Protein AF-A0A8C4V1I8-F1 (afdb_monomer_lite)

Structure (mmCIF, N/CA/C/O backbone):
data_AF-A0A8C4V1I8-F1
#
_entry.id   AF-A0A8C4V1I8-F1
#
loop_
_atom_site.group_PDB
_atom_site.id
_atom_site.type_symbol
_atom_site.label_atom_id
_atom_site.label_alt_id
_atom_site.label_comp_id
_atom_site.label_asym_id
_atom_site.label_entity_id
_atom_site.label_seq_id
_atom_site.pdbx_PDB_ins_code
_atom_site.Cartn_x
_atom_site.Cartn_y
_atom_site.Cartn_z
_atom_site.occupancy
_atom_site.B_iso_or_equiv
_atom_site.auth_seq_id
_atom_site.auth_comp_id
_atom_site.auth_asym_id
_atom_site.auth_atom_id
_atom_site.pdbx_PDB_model_num
ATOM 1 N N . MET A 1 1 ? 34.128 46.339 40.972 1.00 35.12 1 MET A N 1
ATOM 2 C CA . MET A 1 1 ? 35.038 46.778 39.898 1.00 35.12 1 MET A CA 1
ATOM 3 C C . MET A 1 1 ? 35.668 45.522 39.336 1.00 35.12 1 MET A C 1
ATOM 5 O O . MET A 1 1 ? 36.507 44.983 40.039 1.00 35.12 1 MET A O 1
ATOM 9 N N . LEU A 1 2 ? 35.253 45.102 38.131 1.00 33.66 2 LEU A N 1
ATOM 10 C CA . LEU A 1 2 ? 35.842 43.997 37.348 1.00 33.66 2 LEU A CA 1
ATOM 11 C C . LEU A 1 2 ? 35.742 42.599 38.026 1.00 33.66 2 LEU A C 1
ATOM 13 O O . LEU A 1 2 ? 35.594 42.513 39.241 1.00 33.66 2 LEU A O 1
ATOM 17 N N . ASP A 1 3 ? 35.796 41.452 37.347 1.00 34.50 3 ASP A N 1
ATOM 18 C CA . ASP A 1 3 ? 35.438 41.077 35.963 1.00 34.50 3 ASP A CA 1
ATOM 19 C C . ASP A 1 3 ? 35.371 39.532 35.891 1.00 34.50 3 ASP A C 1
ATOM 21 O O . ASP A 1 3 ? 35.849 38.866 36.807 1.00 34.50 3 ASP A O 1
ATOM 25 N N . SER A 1 4 ? 34.929 38.979 34.747 1.00 37.44 4 SER A N 1
ATOM 26 C CA . SER A 1 4 ? 35.286 37.615 34.282 1.00 37.44 4 SER A CA 1
ATOM 27 C C . SER A 1 4 ? 34.712 36.410 35.074 1.00 37.44 4 SER A C 1
ATOM 29 O O . SER A 1 4 ? 34.288 36.532 36.214 1.00 37.44 4 SER A O 1
ATOM 31 N N . LEU A 1 5 ? 34.630 35.185 34.530 1.00 35.66 5 LEU A N 1
ATOM 32 C CA . LEU A 1 5 ? 34.812 34.703 33.147 1.00 35.66 5 LEU A CA 1
ATOM 33 C C . LEU A 1 5 ? 33.902 33.477 32.919 1.00 35.66 5 LEU A C 1
ATOM 35 O O . LEU A 1 5 ? 33.899 32.554 33.731 1.00 35.66 5 LEU A O 1
ATOM 39 N N . GLY A 1 6 ? 33.157 33.438 31.812 1.00 34.19 6 GLY A N 1
ATOM 40 C CA . GLY A 1 6 ? 32.319 32.289 31.440 1.00 34.19 6 GLY A CA 1
ATOM 41 C C . GLY A 1 6 ? 33.035 31.330 30.487 1.00 34.19 6 GLY A C 1
ATOM 42 O O . GLY A 1 6 ? 32.886 31.462 29.275 1.00 34.19 6 GLY A O 1
ATOM 43 N N . SER A 1 7 ? 33.798 30.369 31.014 1.00 33.69 7 SER A N 1
ATOM 44 C CA . SER A 1 7 ? 34.537 29.389 30.199 1.00 33.69 7 SER A CA 1
ATOM 45 C C . SER A 1 7 ? 33.765 28.084 29.985 1.00 33.69 7 SER A C 1
ATOM 47 O O . SER A 1 7 ? 33.414 27.398 30.942 1.00 33.69 7 SER A O 1
ATOM 49 N N . CYS A 1 8 ? 33.592 27.689 28.721 1.00 36.28 8 CYS A N 1
ATOM 50 C CA . CYS A 1 8 ? 33.264 26.311 28.336 1.00 36.28 8 CYS A CA 1
ATOM 51 C C . CYS A 1 8 ? 34.547 25.510 28.050 1.00 36.28 8 CYS A C 1
ATOM 53 O O . CYS A 1 8 ? 35.521 26.089 27.565 1.00 36.28 8 CYS A O 1
ATOM 55 N N . PRO A 1 9 ? 34.515 24.177 28.214 1.00 40.12 9 PRO A N 1
ATOM 56 C CA . PRO A 1 9 ? 35.379 23.278 27.454 1.00 40.12 9 PRO A CA 1
ATOM 57 C C . PRO A 1 9 ? 34.587 22.281 26.578 1.00 40.12 9 PRO A C 1
ATOM 59 O O . PRO A 1 9 ? 33.679 21.598 27.041 1.00 40.12 9 PRO A O 1
ATOM 62 N N . SER A 1 10 ? 34.992 22.168 25.308 1.00 32.88 10 SER A N 1
ATOM 63 C CA . SER A 1 10 ? 34.804 20.971 24.455 1.00 32.88 10 SER A CA 1
ATOM 64 C C . SER A 1 10 ? 35.749 19.851 24.956 1.00 32.88 10 SER A C 1
ATOM 66 O O . SER A 1 10 ? 36.723 20.171 25.634 1.00 32.88 10 SER A O 1
ATOM 68 N N . THR A 1 11 ? 35.614 18.538 24.709 1.00 35.62 11 THR A N 1
ATOM 69 C CA . THR A 1 11 ? 34.864 17.702 23.722 1.00 35.62 11 THR A CA 1
ATOM 70 C C . THR A 1 11 ? 34.398 16.414 24.481 1.00 35.62 11 THR A C 1
ATOM 72 O O . THR A 1 11 ? 34.556 16.392 25.697 1.00 35.62 11 THR A O 1
ATOM 75 N N . ALA A 1 12 ? 33.812 15.308 23.994 1.00 32.84 12 ALA A N 1
ATOM 76 C CA . ALA A 1 12 ? 33.673 14.591 22.707 1.00 32.84 12 ALA A CA 1
ATOM 77 C C . ALA A 1 12 ? 32.286 13.850 22.683 1.00 32.84 12 ALA A C 1
ATOM 79 O O . ALA A 1 12 ? 31.503 14.058 23.606 1.00 32.84 12 ALA A O 1
ATOM 80 N N . GLN A 1 13 ? 31.770 13.128 21.668 1.00 33.97 13 GLN A N 1
ATOM 81 C CA . GLN A 1 13 ? 32.280 12.020 20.822 1.00 33.97 13 GLN A CA 1
ATOM 82 C C . GLN A 1 13 ? 32.745 10.799 21.654 1.00 33.97 13 GLN A C 1
ATOM 84 O O . GLN A 1 13 ? 33.599 10.951 22.515 1.00 33.97 13 GLN A O 1
ATOM 89 N N . GLU A 1 14 ? 32.215 9.574 21.517 1.00 32.94 14 GLU A N 1
ATOM 90 C CA . GLU A 1 14 ? 31.387 8.892 20.486 1.00 32.94 14 GLU A CA 1
ATOM 91 C C . GLU A 1 14 ? 30.357 7.932 21.158 1.00 32.94 14 GLU A C 1
ATOM 93 O O . GLU A 1 14 ? 30.395 7.769 22.372 1.00 32.94 14 GLU A O 1
ATOM 98 N N . ALA A 1 15 ? 29.488 7.155 20.491 1.00 35.81 15 ALA A N 1
ATOM 99 C CA . ALA A 1 15 ? 28.557 7.378 19.369 1.00 35.81 15 ALA A CA 1
ATOM 100 C C . ALA A 1 15 ? 27.639 6.130 19.234 1.00 35.81 15 ALA A C 1
ATOM 102 O O . ALA A 1 15 ? 28.110 5.014 19.431 1.00 35.81 15 ALA A O 1
ATOM 103 N N . PHE A 1 16 ? 26.366 6.275 18.835 1.00 30.53 16 PHE A N 1
ATOM 104 C CA . PHE A 1 16 ? 25.584 5.188 18.206 1.00 30.53 16 PHE A CA 1
ATOM 105 C C . PHE A 1 16 ? 24.451 5.766 17.332 1.00 30.53 16 PHE A C 1
ATOM 107 O O . PHE A 1 16 ? 23.957 6.860 17.601 1.00 30.53 16 PHE A O 1
ATOM 114 N N . LEU A 1 17 ? 24.092 5.085 16.238 1.00 45.19 17 LEU A N 1
ATOM 115 C CA . LEU A 1 17 ? 23.323 5.667 15.123 1.00 45.19 17 LEU A CA 1
ATOM 116 C C . LEU A 1 17 ? 21.799 5.504 15.271 1.00 45.19 17 LEU A C 1
ATOM 118 O O . LEU A 1 17 ? 21.344 4.445 15.700 1.00 45.19 17 LEU A O 1
ATOM 122 N N . GLY A 1 18 ? 21.006 6.474 14.778 1.00 45.19 18 GLY A N 1
ATOM 123 C CA . GLY A 1 18 ? 19.574 6.221 14.536 1.00 45.19 18 GLY A CA 1
ATOM 124 C C . GLY A 1 18 ? 18.591 7.388 14.338 1.00 45.19 18 GLY A C 1
ATOM 125 O O . GLY A 1 18 ? 17.488 7.287 14.867 1.00 45.19 18 GLY A O 1
ATOM 126 N N . THR A 1 19 ? 18.891 8.444 13.563 1.00 44.97 19 THR A N 1
ATOM 127 C CA . THR A 1 19 ? 17.870 9.474 13.230 1.00 44.97 19 THR A CA 1
ATOM 128 C C . THR A 1 19 ? 17.951 9.939 11.772 1.00 44.97 19 THR A C 1
ATOM 130 O O . THR A 1 19 ? 19.039 10.080 11.218 1.00 44.97 19 THR A O 1
ATOM 133 N N . ALA A 1 20 ? 16.797 10.161 11.134 1.00 49.16 20 ALA A N 1
ATOM 134 C CA . ALA A 1 20 ? 16.698 10.472 9.706 1.00 49.16 20 ALA A CA 1
ATOM 135 C C . ALA A 1 20 ? 17.043 11.936 9.369 1.00 49.16 20 ALA A C 1
ATOM 137 O O . ALA A 1 20 ? 16.643 12.859 10.078 1.00 49.16 20 ALA A O 1
ATOM 138 N N . GLN A 1 21 ? 17.718 12.152 8.236 1.00 47.16 21 GLN A N 1
ATOM 139 C CA . GLN A 1 21 ? 17.922 13.485 7.664 1.00 47.16 21 GLN A CA 1
ATOM 140 C C . GLN A 1 21 ? 16.659 13.952 6.927 1.00 47.16 21 GLN A C 1
ATOM 142 O O . GLN A 1 21 ? 16.225 13.320 5.964 1.00 47.16 21 GLN A O 1
ATOM 147 N N . LEU A 1 22 ? 16.095 15.085 7.351 1.00 50.47 22 LEU A N 1
ATOM 148 C CA . LEU A 1 22 ? 15.035 15.781 6.623 1.00 50.47 22 LEU A CA 1
ATOM 149 C C . LEU A 1 22 ? 15.674 16.818 5.685 1.00 50.47 22 LEU A C 1
ATOM 151 O O . LEU A 1 22 ? 16.345 17.739 6.148 1.00 50.47 22 LEU A O 1
ATOM 155 N N . ALA A 1 23 ? 15.487 16.674 4.372 1.00 39.69 23 ALA A N 1
ATOM 156 C CA . ALA A 1 23 ? 16.068 17.590 3.391 1.00 39.69 23 ALA A CA 1
ATOM 157 C C . ALA A 1 23 ? 15.282 18.913 3.323 1.00 39.69 23 A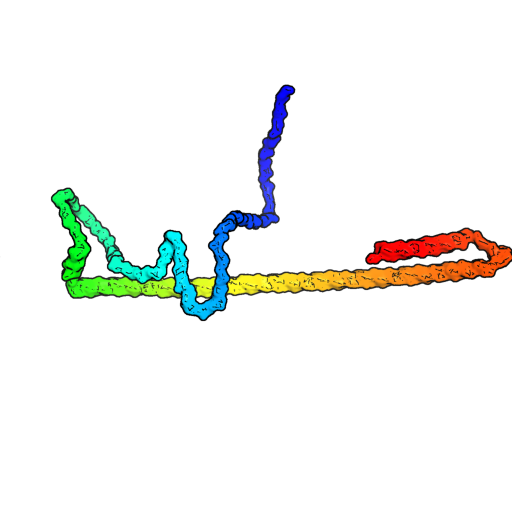LA A C 1
ATOM 159 O O . ALA A 1 23 ? 14.161 18.954 2.814 1.00 39.69 23 ALA A O 1
ATOM 160 N N . GLY A 1 24 ? 15.878 20.001 3.818 1.00 42.88 24 GLY A N 1
ATOM 161 C CA . GLY A 1 24 ? 15.338 21.353 3.667 1.00 42.88 24 GLY A CA 1
ATOM 162 C C . GLY A 1 24 ? 15.609 21.913 2.269 1.00 42.88 24 GLY A C 1
ATOM 163 O O . GLY A 1 24 ? 16.764 22.052 1.874 1.00 42.88 24 GLY A O 1
ATOM 164 N N . TYR A 1 25 ? 14.553 22.258 1.531 1.00 45.72 25 TYR A N 1
ATOM 165 C CA . TYR A 1 25 ? 14.654 22.972 0.255 1.00 45.72 25 TYR A CA 1
ATOM 166 C C . TYR A 1 25 ? 14.600 24.487 0.484 1.00 45.72 25 TYR A C 1
ATOM 168 O O . TYR A 1 25 ? 13.755 24.972 1.231 1.00 45.72 25 TYR A O 1
ATOM 176 N N . CYS A 1 26 ? 15.479 25.239 -0.182 1.00 40.78 26 CYS A N 1
ATOM 177 C CA . CYS A 1 26 ? 15.470 26.702 -0.133 1.00 40.78 26 CYS A CA 1
ATOM 178 C C . CYS A 1 26 ? 14.313 27.287 -0.962 1.00 40.78 26 CYS A C 1
ATOM 180 O O . CYS A 1 26 ? 14.116 26.899 -2.114 1.00 40.78 26 CYS A O 1
ATOM 182 N N . ASP A 1 27 ? 13.601 28.273 -0.408 1.00 36.84 27 ASP A N 1
ATOM 183 C CA . ASP A 1 27 ? 12.508 28.974 -1.090 1.00 36.84 27 ASP A CA 1
ATOM 184 C C . ASP A 1 27 ? 12.967 29.724 -2.351 1.00 36.84 27 ASP A C 1
ATOM 186 O O . ASP A 1 27 ? 13.735 30.691 -2.293 1.00 36.84 27 ASP A O 1
ATOM 190 N N . MET A 1 28 ? 12.411 29.343 -3.503 1.00 34.62 28 MET A N 1
ATOM 191 C CA . MET A 1 28 ? 12.551 30.100 -4.746 1.00 34.62 28 MET A CA 1
ATOM 192 C C . MET A 1 28 ? 11.569 31.282 -4.738 1.00 34.62 28 MET A C 1
ATOM 194 O O . MET A 1 28 ? 10.351 31.096 -4.805 1.00 34.62 28 MET A O 1
ATOM 198 N N . LYS A 1 29 ? 12.081 32.517 -4.656 1.00 37.66 29 LYS A N 1
ATOM 199 C CA . LYS A 1 29 ? 11.241 33.727 -4.596 1.00 37.66 29 LYS A CA 1
ATOM 200 C C . LYS A 1 29 ? 10.364 33.875 -5.847 1.00 37.66 29 LYS A C 1
ATOM 202 O O . LYS A 1 29 ? 10.834 33.772 -6.977 1.00 37.66 29 LYS A O 1
ATOM 207 N N . LYS A 1 30 ? 9.077 34.162 -5.630 1.00 43.91 30 LYS A N 1
ATOM 208 C CA . LYS A 1 30 ? 8.056 34.286 -6.680 1.00 43.91 30 LYS A CA 1
ATOM 209 C C . LYS A 1 30 ? 8.231 35.572 -7.497 1.00 43.91 30 LYS A C 1
ATOM 211 O O . LYS A 1 30 ? 7.974 36.651 -6.977 1.00 43.91 30 LYS A O 1
ATOM 216 N N . CYS A 1 31 ? 8.518 35.432 -8.790 1.00 29.20 31 CYS A N 1
ATOM 217 C CA . CYS A 1 31 ? 8.272 36.456 -9.811 1.00 29.20 31 CYS A CA 1
ATOM 218 C C . CYS A 1 31 ? 7.620 35.809 -11.043 1.00 29.20 31 CYS A C 1
ATOM 220 O O . CYS A 1 31 ? 8.291 35.473 -12.013 1.00 29.20 31 CYS A O 1
ATOM 222 N N . CYS A 1 32 ? 6.300 35.620 -10.994 1.00 34.09 32 CYS A N 1
ATOM 223 C CA . CYS A 1 32 ? 5.491 35.295 -12.170 1.00 34.09 32 CYS A CA 1
ATOM 224 C C . CYS A 1 32 ? 4.738 36.547 -12.624 1.00 34.09 32 CYS A C 1
ATOM 226 O O . CYS A 1 32 ? 4.045 37.160 -11.811 1.00 34.09 32 CYS A O 1
ATOM 228 N N . PRO A 1 33 ? 4.789 36.859 -13.924 1.00 38.84 33 PRO A N 1
ATOM 229 C CA . PRO A 1 33 ? 3.603 37.365 -14.597 1.00 38.84 33 PRO A CA 1
ATOM 230 C C . PRO A 1 33 ? 3.392 36.638 -15.933 1.00 38.84 33 PRO A C 1
ATOM 232 O O . PRO A 1 33 ? 3.897 37.072 -16.961 1.00 38.84 33 PRO A O 1
ATOM 235 N N . PHE A 1 34 ? 2.676 35.511 -15.903 1.00 31.75 34 PHE A N 1
ATOM 236 C CA . PHE A 1 34 ? 1.390 35.319 -16.599 1.00 31.75 34 PHE A CA 1
ATOM 237 C C . PHE A 1 34 ? 0.938 33.854 -16.484 1.00 31.75 34 PHE A C 1
ATOM 239 O O . PHE A 1 34 ? 1.652 32.944 -16.899 1.00 31.75 34 PHE A O 1
ATOM 246 N N . LEU A 1 35 ? -0.274 33.619 -15.969 1.00 41.72 35 LEU A N 1
ATOM 247 C CA . LEU A 1 35 ? -0.975 32.354 -16.202 1.00 41.72 35 LEU A CA 1
ATOM 248 C C . LEU A 1 35 ? -1.731 32.466 -17.530 1.00 41.72 35 LEU A C 1
ATOM 250 O O . LEU A 1 35 ? -2.686 33.232 -17.636 1.00 41.72 35 LEU A O 1
ATOM 254 N N . GLY A 1 36 ? -1.320 31.674 -18.518 1.00 35.41 36 GLY A N 1
ATOM 255 C CA . GLY A 1 36 ? -2.165 31.261 -19.637 1.00 35.41 36 GLY A CA 1
ATOM 256 C C . GLY A 1 36 ? -2.604 29.815 -19.410 1.00 35.41 36 GLY A C 1
ATOM 257 O O . GLY A 1 36 ? -1.790 28.988 -19.002 1.00 35.41 36 GLY A O 1
ATOM 258 N N . LEU A 1 37 ? -3.885 29.510 -19.625 1.00 42.00 37 LEU A N 1
ATOM 259 C CA . LEU A 1 37 ? -4.436 28.165 -19.421 1.00 42.00 37 LEU A CA 1
ATOM 260 C C . LEU A 1 37 ? -3.772 27.142 -20.358 1.00 42.00 37 LEU A C 1
ATOM 262 O O . LEU A 1 37 ? -3.575 27.415 -21.541 1.00 42.00 37 LEU A O 1
ATOM 266 N N . ALA A 1 38 ? -3.464 25.952 -19.836 1.00 39.22 38 ALA A N 1
ATOM 267 C CA . ALA A 1 38 ? -2.911 24.855 -20.626 1.00 39.22 38 ALA A CA 1
ATOM 268 C C . ALA A 1 38 ? -3.962 24.324 -21.629 1.00 39.22 38 ALA A C 1
ATOM 270 O O . ALA A 1 38 ? -5.029 23.888 -21.189 1.00 39.22 38 ALA A O 1
ATOM 271 N N . PRO A 1 39 ? -3.701 24.319 -22.953 1.00 42.69 39 PRO A N 1
ATOM 272 C CA . PRO A 1 39 ? -4.675 23.835 -23.927 1.00 42.69 39 PRO A CA 1
ATOM 273 C C . PRO A 1 39 ? -4.755 22.303 -23.936 1.00 42.69 39 PRO A C 1
ATOM 275 O O . PRO A 1 39 ? -3.847 21.620 -24.409 1.00 42.69 39 PRO A O 1
ATOM 278 N N . THR A 1 40 ? -5.877 21.747 -23.483 1.00 46.00 40 THR A N 1
ATOM 279 C CA . THR A 1 40 ? -6.232 20.334 -23.684 1.00 46.00 40 THR A CA 1
ATOM 280 C C . THR A 1 40 ? -6.714 20.100 -25.122 1.00 46.00 40 THR A C 1
ATOM 282 O O . THR A 1 40 ? -7.897 19.884 -25.368 1.00 46.00 40 THR A O 1
ATOM 285 N N . SER A 1 41 ? -5.792 20.158 -26.091 1.00 41.06 41 SER A N 1
ATOM 286 C CA . SER A 1 41 ? -6.074 19.937 -27.519 1.00 41.06 41 SER A CA 1
ATOM 287 C C . SER A 1 41 ? -5.021 19.052 -28.187 1.00 41.06 41 SER A C 1
ATOM 289 O O . SER A 1 41 ? -3.849 19.417 -28.286 1.00 41.06 41 SER A O 1
ATOM 291 N N . THR A 1 42 ? -5.449 17.906 -28.718 1.00 48.91 42 THR A N 1
ATOM 292 C CA . THR A 1 42 ? -4.648 17.015 -29.570 1.00 48.91 42 THR A CA 1
ATOM 293 C C . THR A 1 42 ? -4.635 17.500 -31.026 1.00 48.91 42 THR A C 1
ATOM 295 O O . THR A 1 42 ? -5.110 16.827 -31.938 1.00 48.91 42 THR A O 1
ATOM 298 N N . SER A 1 43 ? -4.066 18.685 -31.254 1.00 46.62 43 SER A N 1
ATOM 299 C CA . SER A 1 43 ? -3.846 19.271 -32.586 1.00 46.62 43 SER A CA 1
ATOM 300 C C . SER A 1 43 ? -2.360 19.276 -32.971 1.00 46.62 43 SER A C 1
ATOM 302 O O . SER A 1 43 ? -1.477 19.294 -32.118 1.00 46.62 43 SER A O 1
ATOM 304 N N . LYS A 1 44 ? -2.072 19.249 -34.278 1.00 47.75 44 LYS A N 1
ATOM 305 C CA . LYS A 1 44 ? -0.737 18.959 -34.841 1.00 47.75 44 LYS A CA 1
ATOM 306 C C . LYS A 1 44 ? 0.319 20.060 -34.614 1.00 47.75 44 LYS A C 1
ATOM 308 O O . LYS A 1 44 ? 1.510 19.794 -34.756 1.00 47.75 44 LYS A O 1
ATOM 313 N N . ASP A 1 45 ? -0.100 21.267 -34.239 1.00 43.50 45 ASP A N 1
ATOM 314 C CA . ASP A 1 45 ? 0.750 22.467 -34.192 1.00 43.50 45 ASP A CA 1
ATOM 315 C C . ASP A 1 45 ? 1.554 22.665 -32.895 1.00 43.50 45 ASP A C 1
ATOM 317 O O . ASP A 1 45 ? 2.392 23.565 -32.820 1.00 43.50 45 ASP A O 1
ATOM 321 N N . THR A 1 46 ? 1.369 21.818 -31.876 1.00 42.81 46 THR A N 1
ATOM 322 C CA . THR A 1 46 ? 2.066 21.951 -30.580 1.00 42.81 46 THR A CA 1
ATOM 323 C C . THR A 1 46 ? 3.581 21.692 -30.673 1.00 42.81 46 THR A C 1
ATOM 325 O O . THR A 1 46 ? 4.324 22.027 -29.752 1.00 42.81 46 THR A O 1
ATOM 328 N N . TYR A 1 47 ? 4.083 21.138 -31.785 1.00 45.06 47 TYR A N 1
ATOM 329 C CA . TYR A 1 47 ? 5.509 20.849 -31.986 1.00 45.06 47 TYR A CA 1
ATOM 330 C C . TYR A 1 47 ? 6.319 22.079 -32.449 1.00 45.06 47 TYR A C 1
ATOM 332 O O . TYR A 1 47 ? 6.954 22.084 -33.504 1.00 45.06 47 TYR A O 1
ATOM 340 N N . ARG A 1 48 ? 6.338 23.142 -31.634 1.00 51.03 48 ARG A N 1
ATOM 341 C CA . ARG A 1 48 ? 7.338 24.218 -31.743 1.00 51.03 48 ARG A CA 1
ATOM 342 C C . ARG A 1 48 ? 8.340 24.109 -30.600 1.00 51.03 48 ARG A C 1
ATOM 344 O O . ARG A 1 48 ? 8.016 24.403 -29.455 1.00 51.03 48 ARG A O 1
ATOM 351 N N . SER A 1 49 ? 9.573 23.719 -30.920 1.00 45.44 49 SER A N 1
ATOM 352 C CA . SER A 1 49 ? 10.687 23.678 -29.964 1.00 45.44 49 SER A CA 1
ATOM 353 C C . SER A 1 49 ? 10.973 25.079 -29.410 1.00 45.44 49 SER A C 1
ATOM 355 O O . SER A 1 49 ? 11.470 25.938 -30.137 1.00 45.44 49 SER A O 1
ATOM 357 N N . HIS A 1 50 ? 10.668 25.315 -28.133 1.00 49.34 50 HIS A N 1
ATOM 358 C CA . HIS A 1 50 ? 10.954 26.582 -27.457 1.00 49.34 50 HIS A CA 1
ATOM 359 C C . HIS A 1 50 ? 12.404 26.579 -26.947 1.00 49.34 50 HIS A C 1
ATOM 361 O O . HIS A 1 50 ? 12.723 25.903 -25.972 1.00 49.34 50 HIS A O 1
ATOM 367 N N . CYS A 1 51 ? 13.289 27.326 -27.610 1.00 52.12 51 CYS A N 1
ATOM 368 C CA . CYS A 1 51 ? 14.676 27.512 -27.176 1.00 52.12 51 CYS A CA 1
ATOM 369 C C . CYS A 1 51 ? 14.761 28.717 -26.226 1.00 52.12 51 CYS A C 1
ATOM 371 O O . CYS A 1 51 ? 14.288 29.800 -26.572 1.00 52.12 51 CYS A O 1
ATOM 373 N N . LEU A 1 52 ? 15.364 28.552 -25.045 1.00 46.69 52 LEU A N 1
ATOM 374 C CA . LEU A 1 52 ? 15.576 29.667 -24.115 1.00 46.69 52 LEU A CA 1
ATOM 375 C C . LEU A 1 52 ? 16.690 30.608 -24.619 1.00 46.69 52 LEU A C 1
ATOM 377 O O . LEU A 1 52 ? 17.668 30.126 -25.202 1.00 46.69 52 LEU A O 1
ATOM 381 N N . PRO A 1 53 ? 16.598 31.932 -24.376 1.00 47.84 53 PRO A N 1
ATOM 382 C CA . PRO A 1 53 ? 17.648 32.876 -24.755 1.00 47.84 53 PRO A CA 1
ATOM 383 C C . PRO A 1 53 ? 19.015 32.463 -24.190 1.00 47.84 53 PRO A C 1
ATOM 385 O O . PRO A 1 53 ? 19.158 32.237 -22.991 1.00 47.84 53 PRO A O 1
ATOM 388 N N . GLY A 1 54 ? 20.016 32.353 -25.067 1.00 51.12 54 GLY A N 1
ATOM 389 C CA . GLY A 1 54 ? 21.374 31.913 -24.722 1.00 51.12 54 GLY A CA 1
ATOM 390 C C . GLY A 1 54 ? 21.678 30.432 -24.989 1.00 51.12 54 GLY A C 1
ATOM 391 O O . GLY A 1 54 ? 22.852 30.082 -25.056 1.00 51.12 54 GLY A O 1
ATOM 392 N N . TYR A 1 55 ? 20.673 29.577 -25.223 1.00 47.28 55 TYR A N 1
ATOM 393 C CA . TYR A 1 55 ? 20.880 28.166 -25.580 1.00 47.28 55 TYR A CA 1
ATOM 394 C C . TYR A 1 55 ? 20.390 27.855 -26.999 1.00 47.28 55 TYR A C 1
ATOM 396 O O . TYR A 1 55 ? 19.191 27.779 -27.274 1.00 47.28 55 TYR A O 1
ATOM 404 N N . CYS A 1 56 ? 21.334 27.619 -27.912 1.00 46.72 56 CYS A N 1
ATOM 405 C CA . CYS A 1 56 ? 21.041 27.144 -29.262 1.00 46.72 56 CYS A CA 1
ATOM 406 C C . CYS A 1 56 ? 20.471 25.717 -29.215 1.00 46.72 56 CYS A C 1
ATOM 408 O O . CYS A 1 56 ? 21.173 24.785 -28.823 1.00 46.72 56 CYS A O 1
ATOM 410 N N . CYS A 1 57 ? 19.228 25.521 -29.664 1.00 46.06 57 CYS A N 1
ATOM 411 C CA . CYS A 1 57 ? 18.674 24.177 -29.822 1.00 46.06 57 CYS A CA 1
ATOM 412 C C . CYS A 1 57 ? 19.510 23.354 -30.820 1.00 46.06 57 CYS A C 1
ATOM 414 O O . CYS A 1 57 ? 19.655 23.728 -31.985 1.00 46.06 57 CYS A O 1
ATOM 416 N N . LEU A 1 58 ? 19.978 22.178 -30.392 1.00 51.88 58 LEU A N 1
ATOM 417 C CA . LEU A 1 58 ? 20.713 21.198 -31.209 1.00 51.88 58 LEU A CA 1
ATOM 418 C C . LEU A 1 58 ? 19.818 20.432 -32.216 1.00 51.88 58 LEU A C 1
ATOM 420 O O . LEU A 1 58 ? 20.115 19.309 -32.609 1.00 51.88 58 LEU A O 1
ATOM 424 N N . SER A 1 59 ? 18.724 21.052 -32.664 1.00 44.66 59 SER A N 1
ATOM 425 C CA . SER A 1 59 ? 17.729 20.499 -33.594 1.00 44.66 59 SER A CA 1
ATOM 426 C C . SER A 1 59 ? 17.912 20.963 -35.047 1.00 44.66 59 SER A C 1
ATOM 428 O O . SER A 1 59 ? 17.009 20.813 -35.867 1.00 44.66 59 SER A O 1
ATOM 430 N N . SER A 1 60 ? 19.094 21.481 -35.404 1.00 49.34 60 SER A N 1
ATOM 431 C CA . SER A 1 60 ? 19.504 21.659 -36.805 1.00 49.34 60 SER A CA 1
ATOM 432 C C . SER A 1 60 ? 20.690 20.752 -37.138 1.00 49.34 60 SER A C 1
ATOM 434 O O . SER A 1 60 ? 21.852 21.152 -37.086 1.00 49.34 60 SER A O 1
ATOM 436 N N . TRP A 1 61 ? 20.389 19.500 -37.499 1.00 37.94 61 TRP A N 1
ATOM 437 C CA . TRP A 1 61 ? 21.387 18.533 -37.965 1.00 37.94 61 TRP A CA 1
ATOM 438 C C . TRP A 1 61 ? 21.859 18.913 -39.378 1.00 37.94 61 TRP A C 1
ATOM 440 O O . TRP A 1 61 ? 21.417 18.359 -40.382 1.00 37.94 61 TRP A O 1
ATOM 450 N N . ARG A 1 62 ? 22.729 19.924 -39.470 1.00 51.66 62 ARG A N 1
ATOM 451 C CA . ARG A 1 62 ? 23.460 20.240 -40.701 1.00 51.66 62 ARG A CA 1
ATOM 452 C C . ARG A 1 62 ? 24.647 19.282 -40.820 1.00 51.66 62 ARG A C 1
ATOM 454 O O . ARG A 1 62 ? 25.528 19.347 -39.961 1.00 51.66 62 ARG A O 1
ATOM 461 N N . PRO A 1 63 ? 24.746 18.468 -41.887 1.00 38.91 63 PRO A N 1
ATOM 462 C CA . PRO A 1 63 ? 26.001 17.814 -42.223 1.00 38.91 63 PRO A CA 1
ATOM 463 C C . PRO A 1 63 ? 27.070 18.892 -42.422 1.00 38.91 63 PRO A C 1
ATOM 465 O O . PRO A 1 63 ? 26.912 19.802 -43.241 1.00 38.91 63 PRO A O 1
ATOM 468 N N . SER A 1 64 ? 28.152 18.829 -41.652 1.00 48.62 64 SER A N 1
ATOM 469 C CA . SER A 1 64 ? 29.272 19.745 -41.822 1.00 48.62 64 SER A CA 1
ATOM 470 C C . SER A 1 64 ? 29.984 19.430 -43.139 1.00 48.62 64 SER A C 1
ATOM 472 O O . SER A 1 64 ? 30.661 18.410 -43.238 1.00 48.62 64 SER A O 1
ATOM 474 N N . LEU A 1 65 ? 29.896 20.328 -44.127 1.00 47.03 65 LEU A N 1
ATOM 475 C CA . LEU A 1 65 ? 30.616 20.214 -45.413 1.00 47.03 65 LEU A CA 1
ATOM 476 C C . LEU A 1 65 ? 32.152 20.142 -45.258 1.00 47.03 65 LEU A C 1
ATOM 478 O O . LEU A 1 65 ? 32.866 19.804 -46.200 1.00 47.03 65 LEU A O 1
ATOM 482 N N . LEU A 1 66 ? 32.659 20.429 -44.057 1.00 49.62 66 LEU A N 1
ATOM 483 C CA . LEU A 1 66 ? 34.043 20.221 -43.652 1.00 49.62 66 LEU A CA 1
ATOM 484 C C . LEU A 1 66 ? 34.265 18.759 -43.234 1.00 49.62 66 LEU A C 1
ATOM 486 O O . LEU A 1 66 ? 34.238 18.421 -42.050 1.00 49.62 66 LEU A O 1
ATOM 490 N N . HIS A 1 67 ? 34.525 17.901 -44.218 1.00 42.34 67 HIS A N 1
ATOM 491 C CA . HIS A 1 67 ? 35.107 16.581 -43.995 1.00 42.34 67 HIS A CA 1
ATOM 492 C C . HIS A 1 67 ? 36.506 16.764 -43.381 1.00 42.34 67 HIS A C 1
ATOM 494 O O . HIS A 1 67 ? 37.442 17.236 -44.027 1.00 42.34 67 HIS A O 1
ATOM 500 N N . LYS A 1 68 ? 36.655 16.460 -42.087 1.00 50.06 68 LYS A N 1
ATOM 501 C CA . LYS A 1 68 ? 37.926 16.658 -41.384 1.00 50.06 68 LYS A CA 1
ATOM 502 C C . LYS A 1 68 ? 38.848 15.462 -41.640 1.00 50.06 68 LYS A C 1
ATOM 504 O O . LYS A 1 68 ? 38.884 14.528 -40.844 1.00 50.06 68 LYS A O 1
ATOM 509 N N . VAL A 1 69 ? 39.562 15.497 -42.769 1.00 44.28 69 VAL A N 1
ATOM 510 C CA . VAL A 1 69 ? 40.599 14.510 -43.119 1.00 44.28 69 VAL A CA 1
ATOM 511 C C . VAL A 1 69 ? 41.572 14.365 -41.947 1.00 44.28 69 VAL A C 1
ATOM 513 O O . VAL A 1 69 ? 42.057 15.361 -41.404 1.00 44.28 69 VAL A O 1
ATOM 516 N N . VAL A 1 70 ? 41.843 13.126 -41.535 1.00 42.22 70 VAL A N 1
ATOM 517 C CA . VAL A 1 70 ? 42.763 12.838 -40.430 1.00 42.22 70 VAL A CA 1
ATOM 518 C C . VAL A 1 70 ? 44.197 13.005 -40.926 1.00 42.22 70 VAL A C 1
ATOM 520 O O . VAL A 1 70 ? 44.739 12.140 -41.608 1.00 42.22 70 VAL A O 1
ATOM 523 N N . SER A 1 71 ? 44.815 14.133 -40.580 1.00 43.78 71 SER A N 1
ATOM 524 C CA . SER A 1 71 ? 46.226 14.397 -40.859 1.00 43.78 71 SER A CA 1
ATOM 525 C C . SER A 1 71 ? 47.128 13.452 -40.062 1.00 43.78 71 SER A C 1
ATOM 527 O O . SER A 1 71 ? 47.336 13.647 -38.865 1.00 43.78 71 SER A O 1
ATOM 529 N N . VAL A 1 72 ? 47.696 12.448 -40.732 1.00 42.75 72 VAL A N 1
ATOM 530 C CA . VAL A 1 72 ? 48.847 11.694 -40.212 1.00 42.75 72 VAL A CA 1
ATOM 531 C C . VAL A 1 72 ? 50.066 12.632 -40.208 1.00 42.75 72 VAL A C 1
ATOM 533 O O . VAL A 1 72 ? 50.306 13.292 -41.222 1.00 42.75 72 VAL A O 1
ATOM 536 N N . PRO A 1 73 ? 50.827 12.746 -39.103 1.00 41.75 73 PRO A N 1
ATOM 537 C CA . PRO A 1 73 ? 51.966 13.658 -39.039 1.00 41.75 73 PRO A CA 1
ATOM 538 C C . PRO A 1 73 ? 53.158 13.127 -39.862 1.00 41.75 73 PRO A C 1
ATOM 540 O O . PRO A 1 73 ? 53.537 11.966 -39.691 1.00 41.75 73 PRO A O 1
ATOM 543 N N . PRO A 1 74 ? 53.787 13.947 -40.726 1.00 41.94 74 PRO A N 1
ATOM 544 C CA . PRO A 1 74 ? 55.048 13.592 -41.370 1.00 41.94 74 PRO A CA 1
ATOM 545 C C . PRO A 1 74 ? 56.216 13.674 -40.374 1.00 41.94 74 PRO A C 1
ATOM 547 O O . PRO A 1 74 ? 56.211 14.497 -39.459 1.00 41.94 74 PRO A O 1
ATOM 550 N N . SER A 1 75 ? 57.231 12.831 -40.573 1.00 41.66 75 SER A N 1
ATOM 551 C CA . SER A 1 75 ? 58.441 12.782 -39.742 1.00 41.66 75 SER A CA 1
ATOM 552 C C . SER A 1 75 ? 59.617 13.523 -40.391 1.00 41.66 75 SER A C 1
ATOM 554 O O . SER A 1 75 ? 59.759 13.490 -41.609 1.00 41.66 75 SER A O 1
ATOM 556 N N . SER A 1 76 ? 60.476 14.097 -39.542 1.00 45.41 76 SER A N 1
ATOM 557 C CA . SER A 1 76 ? 61.827 14.624 -39.809 1.00 45.41 76 SER A CA 1
ATOM 558 C C . SER A 1 76 ? 61.989 15.796 -40.803 1.00 45.41 76 SER A C 1
ATOM 560 O O . SER A 1 76 ? 61.875 15.678 -42.018 1.00 45.41 76 SER A O 1
ATOM 562 N N . ASP A 1 77 ? 62.355 16.939 -40.218 1.00 45.84 77 ASP A N 1
ATOM 563 C CA . ASP A 1 77 ? 63.438 17.842 -40.638 1.00 45.84 77 ASP A CA 1
ATOM 564 C C . ASP A 1 77 ? 63.571 18.286 -42.108 1.00 45.84 77 ASP A C 1
ATOM 566 O O . ASP A 1 77 ? 64.264 17.675 -42.928 1.00 45.84 77 ASP A O 1
ATOM 570 N N . LYS A 1 78 ? 63.135 19.531 -42.358 1.00 39.66 78 LYS A N 1
ATOM 571 C CA . LYS A 1 78 ? 64.029 20.560 -42.926 1.00 39.66 78 LYS A CA 1
ATOM 572 C C . LYS A 1 78 ? 63.567 21.983 -42.608 1.00 39.66 78 LYS A C 1
ATOM 574 O O . LYS A 1 78 ? 62.396 22.325 -42.742 1.00 39.66 78 LYS A O 1
ATOM 579 N N . GLN A 1 79 ? 64.522 22.814 -42.203 1.00 47.66 79 GLN A N 1
ATOM 580 C CA . GLN A 1 79 ? 64.332 24.227 -41.880 1.00 47.66 79 GLN A CA 1
ATOM 581 C C . GLN A 1 79 ? 64.168 25.060 -43.163 1.00 47.66 79 GLN A C 1
ATOM 583 O O . GLN A 1 79 ? 65.001 24.974 -44.062 1.00 47.66 79 GLN A O 1
ATOM 588 N N . PHE A 1 80 ? 63.134 25.904 -43.230 1.00 38.28 80 PHE A N 1
ATOM 589 C CA . PHE A 1 80 ? 62.948 26.894 -44.298 1.00 38.28 80 PHE A CA 1
ATOM 590 C C . PHE A 1 80 ? 62.732 28.293 -43.708 1.00 38.28 80 PHE A C 1
ATOM 592 O O . PHE A 1 80 ? 61.973 28.465 -42.755 1.00 38.28 80 PHE A O 1
ATOM 599 N N . ASN A 1 81 ? 63.416 29.294 -44.272 1.00 42.12 81 ASN A N 1
ATOM 600 C CA . ASN A 1 81 ? 63.412 30.665 -43.755 1.00 42.12 81 ASN A CA 1
ATOM 601 C C . ASN A 1 81 ? 62.133 31.441 -44.141 1.00 42.12 81 ASN A C 1
ATOM 603 O O . ASN A 1 81 ? 61.703 31.375 -45.297 1.00 42.12 81 ASN A O 1
ATOM 607 N N . PRO A 1 82 ? 61.539 32.230 -43.223 1.00 51.50 82 PRO A N 1
ATOM 608 C CA . PRO A 1 82 ? 60.274 32.925 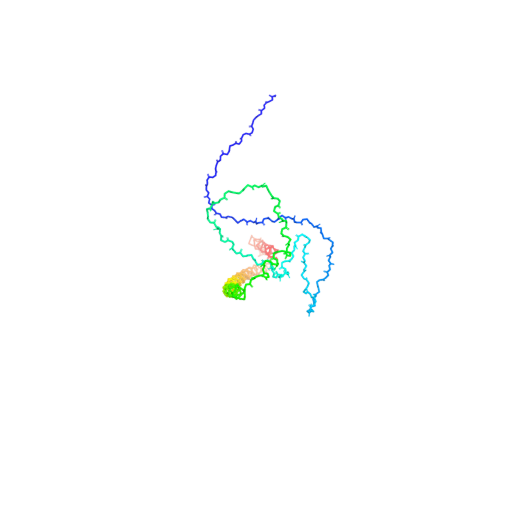-43.451 1.00 51.50 82 PRO A CA 1
ATOM 609 C C . PRO A 1 82 ? 60.474 34.297 -44.124 1.00 51.50 82 PRO A C 1
ATOM 611 O O . PRO A 1 82 ? 60.237 35.343 -43.522 1.00 51.50 82 PRO A O 1
ATOM 614 N N . THR A 1 83 ? 60.888 34.322 -45.393 1.00 49.19 83 THR A N 1
ATOM 615 C CA . THR A 1 83 ? 60.972 35.572 -46.185 1.00 49.19 83 THR A CA 1
ATOM 616 C C . THR A 1 83 ? 60.236 35.437 -47.512 1.00 49.19 83 THR A C 1
ATOM 618 O O . THR A 1 83 ? 60.797 35.485 -48.601 1.00 49.19 83 THR A O 1
ATOM 621 N N . GLY A 1 84 ? 58.925 35.266 -47.393 1.00 43.31 84 GLY A N 1
ATOM 622 C CA . GLY A 1 84 ? 57.979 35.278 -48.496 1.00 43.31 84 GLY A CA 1
ATOM 623 C C . GLY A 1 84 ? 56.571 35.266 -47.923 1.00 43.31 84 GLY A C 1
ATOM 624 O O . GLY A 1 84 ? 56.231 34.384 -47.135 1.00 43.31 84 GLY A O 1
ATOM 625 N N . ARG A 1 85 ? 55.744 36.253 -48.284 1.00 46.69 85 ARG A N 1
ATOM 626 C CA . ARG A 1 85 ? 54.322 36.239 -47.925 1.00 46.69 85 ARG A CA 1
ATOM 627 C C . ARG A 1 85 ? 53.678 35.086 -48.692 1.00 46.69 85 ARG A C 1
ATOM 629 O O . ARG A 1 85 ? 53.358 35.257 -49.866 1.00 46.69 85 ARG A O 1
ATOM 636 N N . LEU A 1 86 ? 53.510 33.934 -48.036 1.00 46.16 86 LEU A N 1
ATOM 637 C CA . LEU A 1 86 ? 52.723 32.823 -48.570 1.00 46.16 86 LEU A CA 1
ATOM 638 C C . LEU A 1 86 ? 51.401 33.395 -49.103 1.00 46.16 86 LEU A C 1
ATOM 640 O O . LEU A 1 86 ? 50.715 34.091 -48.342 1.00 46.16 86 LEU A O 1
ATOM 644 N N . PRO A 1 87 ? 51.056 33.175 -50.387 1.00 46.19 87 PRO A N 1
ATOM 645 C CA . PRO A 1 87 ? 49.809 33.678 -50.934 1.00 46.19 87 PRO A CA 1
ATOM 646 C C . PRO A 1 87 ? 48.657 33.228 -50.047 1.00 46.19 87 PRO A C 1
ATOM 648 O O . PRO A 1 87 ? 48.593 32.060 -49.658 1.00 46.19 87 PRO A O 1
ATOM 651 N N . ALA A 1 88 ? 47.744 34.142 -49.717 1.00 56.97 88 ALA A N 1
ATOM 652 C CA . ALA A 1 88 ? 46.517 33.758 -49.044 1.00 56.97 88 ALA A CA 1
ATOM 653 C C . ALA A 1 88 ? 45.758 32.826 -49.996 1.00 56.97 88 ALA A C 1
ATOM 655 O O . ALA A 1 88 ? 45.164 33.292 -50.967 1.00 56.97 88 ALA A O 1
ATOM 656 N N . ILE A 1 89 ? 45.840 31.510 -49.759 1.00 54.09 89 ILE A N 1
ATOM 657 C CA . ILE A 1 89 ? 45.195 30.491 -50.591 1.00 54.09 89 ILE A CA 1
ATOM 658 C C . ILE A 1 89 ? 43.690 30.625 -50.374 1.00 54.09 89 ILE A C 1
ATOM 660 O O . ILE A 1 89 ? 43.104 29.987 -49.492 1.00 54.09 89 ILE A O 1
ATOM 664 N N . VAL A 1 90 ? 43.096 31.517 -51.172 1.00 52.28 90 VAL A N 1
ATOM 665 C CA . VAL A 1 90 ? 41.661 31.777 -51.277 1.00 52.28 90 VAL A CA 1
ATOM 666 C C . VAL A 1 90 ? 40.946 30.426 -51.337 1.00 52.28 90 VAL A C 1
ATOM 668 O O . VAL A 1 90 ? 41.439 29.538 -52.032 1.00 52.28 90 VAL A O 1
ATOM 671 N N . PRO A 1 91 ? 39.794 30.223 -50.670 1.00 57.22 91 PRO A N 1
ATOM 672 C CA . PRO A 1 91 ? 39.092 28.938 -50.714 1.00 57.22 91 PRO A CA 1
ATOM 673 C C . PRO A 1 91 ? 38.890 28.391 -52.140 1.00 57.22 91 PRO A C 1
ATOM 675 O O . PRO A 1 91 ? 39.055 27.194 -52.359 1.00 57.22 91 PRO A O 1
ATOM 678 N N . ALA A 1 92 ? 38.673 29.270 -53.126 1.00 50.69 92 ALA A N 1
ATOM 679 C CA . ALA A 1 92 ? 38.636 28.941 -54.555 1.00 50.69 92 ALA A CA 1
ATOM 680 C C . ALA A 1 92 ? 39.895 28.213 -55.083 1.00 50.69 92 ALA A C 1
ATOM 682 O O . ALA A 1 92 ? 39.770 27.300 -55.892 1.00 50.69 92 ALA A O 1
ATOM 683 N N . LEU A 1 93 ? 41.095 28.556 -54.598 1.00 51.12 93 LEU A N 1
ATOM 684 C CA . LEU A 1 93 ? 42.349 27.879 -54.956 1.00 51.12 93 LEU A CA 1
ATOM 685 C C . LEU A 1 93 ? 42.501 26.501 -54.295 1.00 51.12 93 LEU A C 1
ATOM 687 O O . LEU A 1 93 ? 43.230 25.660 -54.808 1.00 51.12 93 LEU A O 1
ATOM 691 N N . ARG A 1 94 ? 41.798 26.229 -53.186 1.00 54.62 94 ARG A N 1
ATOM 692 C CA . ARG A 1 94 ? 41.694 24.854 -52.666 1.00 54.62 94 ARG A CA 1
ATOM 693 C C . ARG A 1 94 ? 40.814 24.017 -53.589 1.00 54.62 94 ARG A C 1
ATOM 695 O O . ARG A 1 94 ? 41.218 22.934 -53.994 1.00 54.62 94 ARG A O 1
ATOM 702 N N . PHE A 1 95 ? 39.664 24.556 -54.000 1.00 53.94 95 PHE A N 1
ATOM 703 C CA . PHE A 1 95 ? 38.797 23.897 -54.980 1.00 53.94 95 PHE A CA 1
ATOM 704 C C . PHE A 1 95 ? 39.496 23.662 -56.331 1.00 53.94 95 PHE A C 1
ATOM 706 O O . PHE A 1 95 ? 39.311 22.596 -56.906 1.00 53.94 95 PHE A O 1
ATOM 713 N N . SER A 1 96 ? 40.352 24.572 -56.817 1.00 51.81 96 SER A N 1
ATOM 714 C CA . SER A 1 96 ? 41.109 24.344 -58.064 1.00 51.81 96 SER A CA 1
ATOM 715 C C . SER A 1 96 ? 42.291 23.371 -57.937 1.00 51.81 96 SER A C 1
ATOM 717 O O . SER A 1 96 ? 42.790 22.899 -58.959 1.00 51.81 96 SER A O 1
ATOM 719 N N . LEU A 1 97 ? 42.727 23.042 -56.714 1.00 53.62 97 LEU A N 1
ATOM 720 C CA . LEU A 1 97 ? 43.671 21.950 -56.456 1.00 53.62 97 LEU A CA 1
ATOM 721 C C . LEU A 1 97 ? 42.947 20.596 -56.403 1.00 53.62 97 LEU A C 1
ATOM 723 O O . LEU A 1 97 ? 43.383 19.673 -57.081 1.00 53.62 97 LEU A O 1
ATOM 727 N N . HIS A 1 98 ? 41.801 20.507 -55.717 1.00 54.53 98 HIS A N 1
ATOM 728 C CA . HIS A 1 98 ? 40.923 19.322 -55.757 1.00 54.53 98 HIS A CA 1
ATOM 729 C C . HIS A 1 98 ? 40.342 19.054 -57.160 1.00 54.53 98 HIS A C 1
ATOM 731 O O . HIS A 1 98 ? 40.103 17.915 -57.542 1.00 54.53 98 HIS A O 1
ATOM 737 N N . ALA A 1 99 ? 40.209 20.081 -58.007 1.00 54.75 99 ALA A N 1
ATOM 738 C CA . ALA A 1 99 ? 39.864 19.923 -59.424 1.00 54.75 99 ALA A CA 1
ATOM 739 C C . ALA A 1 99 ? 40.959 19.231 -60.278 1.00 54.75 99 ALA A C 1
ATOM 741 O O . ALA A 1 99 ? 40.850 19.206 -61.504 1.00 54.75 99 ALA A O 1
ATOM 742 N N . ARG A 1 100 ? 42.022 18.697 -59.657 1.00 60.19 100 ARG A N 1
ATOM 743 C CA . ARG A 1 100 ? 43.046 17.849 -60.290 1.00 60.19 100 ARG A CA 1
ATOM 744 C C . ARG A 1 100 ? 43.048 16.404 -59.788 1.00 60.19 100 ARG A C 1
ATOM 746 O O . ARG A 1 100 ? 43.898 15.635 -60.236 1.00 60.19 100 ARG A O 1
ATOM 753 N N . ASP A 1 101 ? 42.130 16.034 -58.897 1.00 63.41 101 ASP A N 1
ATOM 754 C CA . ASP A 1 101 ? 41.999 14.659 -58.418 1.00 63.41 101 ASP A CA 1
ATOM 755 C C . ASP A 1 101 ? 41.712 13.735 -59.617 1.00 63.41 101 ASP A C 1
ATOM 757 O O . ASP A 1 101 ? 40.746 13.934 -60.361 1.00 63.41 101 ASP A O 1
ATOM 761 N N . SER A 1 102 ? 42.567 12.732 -59.848 1.00 82.00 102 SER A N 1
ATOM 762 C CA . SER A 1 102 ? 42.347 11.765 -60.928 1.00 82.00 102 SER A CA 1
ATOM 763 C C . SER A 1 102 ? 41.061 10.983 -60.668 1.00 82.00 102 SER A C 1
ATOM 765 O O . SER A 1 102 ? 40.689 10.763 -59.515 1.00 82.00 102 SER A O 1
ATOM 767 N N . THR A 1 103 ? 40.414 10.452 -61.709 1.00 84.75 103 THR A N 1
ATOM 768 C CA . THR A 1 103 ? 39.257 9.548 -61.557 1.00 84.75 103 THR A CA 1
ATOM 769 C C . THR A 1 103 ? 39.569 8.403 -60.581 1.00 84.75 103 THR A C 1
ATOM 771 O O . THR A 1 103 ? 38.734 8.030 -59.761 1.00 84.75 103 THR A O 1
ATOM 774 N N . ARG A 1 104 ? 40.813 7.903 -60.603 1.00 87.19 104 ARG A N 1
ATOM 775 C CA . ARG A 1 104 ? 41.352 6.917 -59.652 1.00 87.19 104 ARG A CA 1
ATOM 776 C C . ARG A 1 104 ? 41.311 7.394 -58.196 1.00 87.19 104 ARG A C 1
ATOM 778 O O . ARG A 1 104 ? 40.983 6.611 -57.309 1.00 87.19 104 ARG A O 1
ATOM 785 N N . ASP A 1 105 ? 41.670 8.646 -57.955 1.00 87.00 105 ASP A N 1
ATOM 786 C CA . ASP A 1 105 ? 41.840 9.201 -56.613 1.00 87.00 105 ASP A CA 1
ATOM 787 C C . ASP A 1 105 ? 40.480 9.635 -56.042 1.00 87.00 105 ASP A C 1
ATOM 789 O O . ASP A 1 105 ? 40.196 9.377 -54.875 1.00 87.00 105 ASP A O 1
ATOM 793 N N . TRP A 1 106 ? 39.566 10.110 -56.900 1.00 88.62 106 TRP A N 1
ATOM 794 C CA . TRP A 1 106 ? 38.141 10.237 -56.574 1.00 88.62 106 TRP A CA 1
ATOM 795 C C . TRP A 1 106 ? 37.516 8.890 -56.179 1.00 88.62 106 TRP A C 1
ATOM 797 O O . TRP A 1 106 ? 36.841 8.798 -55.154 1.00 88.62 106 TRP A O 1
ATOM 807 N N . HIS A 1 107 ? 37.770 7.816 -56.942 1.00 91.50 107 HIS A N 1
ATOM 808 C CA . HIS A 1 107 ? 37.315 6.470 -56.572 1.00 91.50 107 HIS A CA 1
ATOM 809 C C . HIS A 1 107 ? 37.920 6.000 -55.240 1.00 91.50 107 HIS A C 1
ATOM 811 O O . HIS A 1 107 ? 37.231 5.336 -54.462 1.00 91.50 107 HIS A O 1
ATOM 817 N N . HIS A 1 108 ? 39.180 6.345 -54.956 1.00 91.12 108 HIS A N 1
ATOM 818 C CA . HIS A 1 108 ? 39.835 6.012 -53.693 1.00 91.12 108 HIS A CA 1
ATOM 819 C C . HIS A 1 108 ? 39.172 6.721 -52.505 1.00 91.12 108 HIS A C 1
ATOM 821 O O . HIS A 1 108 ? 38.734 6.047 -51.573 1.00 91.12 108 HIS A O 1
ATOM 827 N N . GLU A 1 109 ? 39.017 8.046 -52.563 1.00 89.44 109 GLU A N 1
ATOM 828 C CA . GLU A 1 109 ? 38.427 8.827 -51.470 1.00 89.44 109 GLU A CA 1
ATOM 829 C C . GLU A 1 109 ? 36.945 8.487 -51.262 1.00 89.44 109 GLU A C 1
ATOM 831 O O . GLU A 1 109 ? 36.512 8.296 -50.129 1.00 89.44 109 GLU A O 1
ATOM 836 N N . ASN A 1 110 ? 36.173 8.276 -52.335 1.00 93.94 110 ASN A N 1
ATOM 837 C CA . ASN A 1 110 ? 34.790 7.794 -52.237 1.00 93.94 110 ASN A CA 1
ATOM 838 C C . ASN A 1 110 ? 34.719 6.396 -51.579 1.00 93.94 110 ASN A C 1
ATOM 840 O O . ASN A 1 110 ? 33.865 6.140 -50.732 1.00 93.94 110 ASN A O 1
ATOM 844 N N . THR A 1 111 ? 35.677 5.503 -51.867 1.00 95.00 111 THR A N 1
ATOM 845 C CA . THR A 1 111 ? 35.782 4.194 -51.190 1.00 95.00 111 THR A CA 1
ATOM 846 C C . THR A 1 111 ? 36.117 4.333 -49.699 1.00 95.00 111 THR A C 1
ATOM 848 O O . THR A 1 111 ? 35.611 3.559 -48.882 1.00 95.00 111 THR A O 1
ATOM 851 N N . LEU A 1 112 ? 36.957 5.301 -49.314 1.00 94.81 112 LEU A N 1
ATOM 852 C CA . LEU A 1 112 ? 37.251 5.598 -47.907 1.00 94.81 112 LEU A CA 1
ATOM 853 C C . LEU A 1 112 ? 36.039 6.221 -47.198 1.00 94.81 112 LEU A C 1
ATOM 855 O O . LEU A 1 112 ? 35.697 5.802 -46.090 1.00 94.81 112 LEU A O 1
ATOM 859 N N . GLN A 1 113 ? 35.348 7.158 -47.850 1.00 95.12 113 GLN A N 1
ATOM 860 C CA . GLN A 1 113 ? 34.141 7.803 -47.338 1.00 95.12 113 GLN A CA 1
ATOM 861 C C . GLN A 1 113 ? 33.000 6.798 -47.137 1.00 95.12 113 GLN A C 1
ATOM 863 O O . GLN A 1 113 ? 32.344 6.833 -46.094 1.00 95.12 113 GLN A O 1
ATOM 868 N N . LEU A 1 114 ? 32.798 5.866 -48.076 1.00 96.75 114 LEU A N 1
ATOM 869 C CA . LEU A 1 114 ? 31.816 4.787 -47.955 1.00 96.75 114 LEU A CA 1
ATOM 870 C C . LEU A 1 114 ? 32.110 3.908 -46.732 1.00 96.75 114 LEU A C 1
ATOM 872 O O . LEU A 1 114 ? 31.252 3.780 -45.862 1.00 96.75 114 LEU A O 1
ATOM 876 N N . LYS A 1 115 ? 33.346 3.410 -46.589 1.00 97.12 115 LYS A N 1
ATOM 877 C CA . LYS A 1 115 ? 33.768 2.601 -45.428 1.00 97.12 115 LYS A CA 1
ATOM 878 C C . LYS A 1 115 ? 33.651 3.358 -44.102 1.00 97.12 115 LYS A C 1
ATOM 880 O O . LYS A 1 115 ? 33.276 2.781 -43.082 1.00 97.12 115 LYS A O 1
ATOM 885 N N . GLY A 1 116 ? 33.941 4.661 -44.101 1.00 96.50 116 GLY A N 1
ATOM 886 C CA . GLY A 1 116 ? 33.714 5.539 -42.951 1.00 96.50 116 GLY A CA 1
ATOM 887 C C . GLY A 1 116 ? 32.228 5.685 -42.604 1.00 96.50 116 GLY A C 1
ATOM 888 O O . GLY A 1 116 ? 31.864 5.636 -41.426 1.00 96.50 116 GLY A O 1
ATOM 889 N N . SER A 1 117 ? 31.367 5.795 -43.620 1.00 96.81 117 SER A N 1
ATOM 890 C CA . SER A 1 117 ? 29.910 5.838 -43.470 1.00 96.81 117 SER A CA 1
ATOM 891 C C . SER A 1 117 ? 29.383 4.524 -42.890 1.00 96.81 117 SER A C 1
ATOM 893 O O . SER A 1 117 ? 28.762 4.544 -41.829 1.00 96.81 117 SER A O 1
ATOM 895 N N . GLU A 1 118 ? 29.725 3.380 -43.485 1.00 97.69 118 GLU A N 1
ATOM 896 C CA . GLU A 1 118 ? 29.385 2.030 -43.005 1.00 97.69 118 GLU A CA 1
ATOM 897 C C . GLU A 1 118 ? 29.816 1.816 -41.544 1.00 97.69 118 GLU A C 1
ATOM 899 O O . GLU A 1 118 ? 29.014 1.410 -40.700 1.00 97.69 118 GLU A O 1
ATOM 904 N N . ALA A 1 119 ? 31.057 2.177 -41.199 1.00 97.44 119 ALA A N 1
ATOM 905 C CA . ALA A 1 119 ? 31.564 2.082 -39.832 1.00 97.44 119 ALA A CA 1
ATOM 906 C C . ALA A 1 119 ? 30.813 2.998 -38.845 1.00 97.44 119 ALA A C 1
ATOM 908 O O . ALA A 1 119 ? 30.671 2.647 -37.670 1.00 97.44 119 ALA A O 1
ATOM 909 N N . SER A 1 120 ? 30.319 4.158 -39.291 1.00 97.06 120 SER A N 1
ATOM 910 C CA . SER A 1 120 ? 29.496 5.051 -38.466 1.00 97.06 120 SER A CA 1
ATOM 911 C C . SER A 1 120 ? 28.061 4.536 -38.297 1.00 97.06 120 SER A C 1
ATOM 913 O O . SER A 1 120 ? 27.549 4.540 -37.177 1.00 97.06 120 SER A O 1
ATOM 915 N N . GLN A 1 121 ? 27.457 3.993 -39.360 1.00 98.00 121 GLN A N 1
ATOM 916 C CA . GLN A 1 121 ? 26.139 3.354 -39.337 1.00 98.00 121 GLN A CA 1
ATOM 917 C C . GLN A 1 121 ? 26.137 2.133 -38.414 1.00 98.00 121 GLN A C 1
ATOM 919 O O . GLN A 1 121 ? 25.264 2.022 -37.559 1.00 98.00 121 GLN A O 1
ATOM 924 N N . TYR A 1 122 ? 27.153 1.267 -38.499 1.00 98.12 122 TYR A N 1
ATOM 925 C CA . TYR A 1 122 ? 27.306 0.114 -37.607 1.00 98.12 122 TYR A CA 1
ATOM 926 C C . TYR A 1 122 ? 27.418 0.526 -36.129 1.00 98.12 122 TYR A C 1
ATOM 928 O O . TYR A 1 122 ? 26.765 -0.058 -35.261 1.00 98.12 122 TYR A O 1
ATOM 936 N N . ARG A 1 123 ? 28.199 1.575 -35.827 1.00 98.06 123 ARG A N 1
ATOM 937 C CA . ARG A 1 123 ? 28.310 2.124 -34.463 1.00 98.06 123 ARG A CA 1
ATOM 938 C C . ARG A 1 123 ? 26.976 2.687 -33.967 1.00 98.06 123 ARG A C 1
ATOM 940 O O . ARG A 1 123 ? 26.607 2.408 -32.830 1.00 98.06 123 ARG A O 1
ATOM 947 N N . ALA A 1 124 ? 26.251 3.430 -34.803 1.00 98.06 124 ALA A N 1
ATOM 948 C CA . ALA A 1 124 ? 24.937 3.974 -34.465 1.00 98.06 124 ALA A CA 1
ATOM 949 C C . ALA A 1 124 ? 23.886 2.868 -34.255 1.00 98.06 124 ALA A C 1
ATOM 951 O O . ALA A 1 124 ? 23.157 2.898 -33.268 1.00 98.06 124 ALA A O 1
ATOM 952 N N . ALA A 1 125 ? 23.854 1.852 -35.122 1.00 98.31 125 ALA A N 1
ATOM 953 C CA . ALA A 1 125 ? 22.963 0.701 -34.992 1.00 98.31 125 ALA A CA 1
ATOM 954 C C . ALA A 1 125 ? 23.209 -0.066 -33.683 1.00 98.31 125 ALA A C 1
ATOM 956 O O . ALA A 1 125 ? 22.256 -0.393 -32.976 1.00 98.31 125 ALA A O 1
ATOM 957 N N . ARG A 1 126 ? 24.481 -0.287 -33.312 1.00 98.31 126 ARG A N 1
ATOM 958 C CA . ARG A 1 126 ? 24.824 -0.920 -32.031 1.00 98.31 126 ARG A CA 1
ATOM 959 C C . ARG A 1 126 ? 24.411 -0.057 -30.837 1.00 98.31 126 ARG A C 1
ATOM 961 O O . ARG A 1 126 ? 23.764 -0.575 -29.940 1.00 98.31 126 ARG A O 1
ATOM 968 N N . LEU A 1 127 ? 24.700 1.248 -30.856 1.00 98.44 127 LEU A N 1
ATOM 969 C CA . LEU A 1 127 ? 24.278 2.171 -29.792 1.00 98.44 127 LEU A CA 1
ATOM 970 C C . LEU A 1 127 ? 22.751 2.217 -29.623 1.00 98.44 127 LEU A C 1
ATOM 972 O O . LEU A 1 127 ? 22.271 2.264 -28.495 1.00 98.44 127 LEU A O 1
ATOM 976 N N . ASN A 1 128 ? 21.987 2.144 -30.716 1.00 98.56 128 ASN A N 1
ATOM 977 C CA . ASN A 1 128 ? 20.527 2.054 -30.657 1.00 98.56 128 ASN A CA 1
ATOM 978 C C . ASN A 1 128 ? 20.064 0.727 -30.031 1.00 98.56 128 ASN A C 1
ATOM 980 O O . ASN A 1 128 ? 19.175 0.738 -29.184 1.00 98.56 128 ASN A O 1
ATOM 984 N N . ALA A 1 129 ? 20.684 -0.405 -30.384 1.00 98.50 129 ALA A N 1
ATOM 985 C CA . ALA A 1 129 ? 20.386 -1.701 -29.766 1.00 98.50 129 ALA A CA 1
ATOM 986 C C . ALA A 1 129 ? 20.775 -1.748 -28.273 1.00 98.50 129 ALA A C 1
ATOM 988 O O . ALA A 1 129 ? 20.055 -2.327 -27.460 1.00 98.50 129 ALA A O 1
ATOM 989 N N . ASP A 1 130 ? 21.884 -1.111 -27.893 1.00 98.56 130 ASP A N 1
ATOM 990 C CA . ASP A 1 130 ? 22.317 -0.962 -26.500 1.00 98.56 130 ASP A CA 1
ATOM 991 C C . ASP A 1 130 ? 21.325 -0.090 -25.706 1.00 98.56 130 ASP A C 1
ATOM 993 O O . ASP A 1 130 ? 20.912 -0.464 -24.608 1.00 98.56 130 ASP A O 1
ATOM 997 N N . ALA A 1 131 ? 20.866 1.024 -26.288 1.00 98.56 131 ALA A N 1
ATOM 998 C CA . ALA A 1 131 ? 19.863 1.903 -25.690 1.00 98.56 131 ALA A CA 1
ATOM 999 C C . ALA A 1 131 ? 18.484 1.232 -25.552 1.00 98.56 131 ALA A C 1
ATOM 1001 O O . ALA A 1 131 ? 17.845 1.375 -24.513 1.00 98.56 131 ALA A O 1
ATOM 1002 N N . MET A 1 132 ? 18.033 0.466 -26.554 1.00 98.62 132 MET A N 1
ATOM 1003 C CA . MET A 1 132 ? 16.765 -0.275 -26.485 1.00 98.62 132 MET A CA 1
ATOM 1004 C C . MET A 1 132 ? 16.768 -1.319 -25.363 1.00 98.62 132 MET A C 1
ATOM 1006 O O . MET A 1 132 ? 15.787 -1.411 -24.626 1.00 98.62 132 MET A O 1
ATOM 1010 N N . ARG A 1 133 ? 17.874 -2.056 -25.187 1.00 98.62 133 ARG A N 1
ATOM 1011 C CA . ARG A 1 133 ? 18.031 -2.994 -24.061 1.00 98.62 133 ARG A CA 1
ATOM 1012 C C . ARG A 1 133 ? 18.008 -2.266 -22.718 1.00 98.62 133 ARG A C 1
ATOM 1014 O O . ARG A 1 133 ? 17.253 -2.655 -21.838 1.00 98.62 133 ARG A O 1
ATOM 1021 N N . LEU A 1 134 ? 18.737 -1.153 -22.597 1.00 98.62 134 LEU A N 1
ATOM 1022 C CA . LEU A 1 134 ? 18.747 -0.350 -21.371 1.00 98.62 134 LEU A CA 1
ATOM 1023 C C . LEU A 1 134 ? 17.358 0.205 -21.006 1.00 98.62 134 LEU A C 1
ATOM 1025 O O . LEU A 1 134 ? 17.040 0.289 -19.823 1.00 98.62 134 LEU A O 1
ATOM 1029 N N . VAL A 1 135 ? 16.525 0.568 -21.989 1.00 98.69 135 VAL A N 1
ATOM 1030 C CA . VAL A 1 135 ? 15.121 0.951 -21.748 1.00 98.69 135 VAL A CA 1
ATOM 1031 C C . VAL A 1 135 ? 14.324 -0.239 -21.209 1.00 98.69 135 VAL A C 1
ATOM 1033 O O . VAL A 1 135 ? 13.702 -0.110 -20.160 1.00 98.69 135 VAL A O 1
ATOM 1036 N N . GLN A 1 136 ? 14.416 -1.413 -21.841 1.00 98.75 136 GLN A N 1
ATOM 1037 C CA . GLN A 1 136 ? 13.722 -2.627 -21.385 1.00 98.75 136 GLN A CA 1
ATOM 1038 C C . GLN A 1 136 ? 14.131 -3.041 -19.960 1.00 98.75 136 GLN A C 1
ATOM 1040 O O . GLN A 1 136 ? 13.264 -3.321 -19.132 1.00 98.75 136 GLN A O 1
ATOM 1045 N N . ASP A 1 137 ? 15.428 -3.005 -19.640 1.00 98.69 137 ASP A N 1
ATOM 1046 C CA . ASP A 1 137 ? 15.946 -3.286 -18.294 1.00 98.69 137 ASP A CA 1
ATOM 1047 C C . ASP A 1 137 ? 15.409 -2.282 -17.255 1.00 98.69 137 ASP A C 1
ATOM 1049 O O . ASP A 1 137 ? 15.098 -2.644 -16.116 1.00 98.69 137 ASP A O 1
ATOM 1053 N N . LYS A 1 138 ? 15.273 -1.003 -17.639 1.00 98.75 138 LYS A N 1
ATOM 1054 C CA . LYS A 1 138 ? 14.739 0.060 -16.775 1.00 98.75 138 LYS A CA 1
ATOM 1055 C C . LYS A 1 138 ? 13.234 -0.050 -16.571 1.00 98.75 138 LYS A C 1
ATOM 1057 O O . LYS A 1 138 ? 12.790 0.135 -15.437 1.00 98.75 138 LYS A O 1
ATOM 1062 N N . ASP A 1 139 ? 12.473 -0.385 -17.605 1.00 98.69 139 ASP A N 1
ATOM 1063 C CA . ASP A 1 139 ? 11.029 -0.611 -17.510 1.00 98.69 139 ASP A CA 1
ATOM 1064 C C . ASP A 1 139 ? 10.735 -1.835 -16.629 1.00 98.69 139 ASP A C 1
ATOM 1066 O O . ASP A 1 139 ? 9.912 -1.759 -15.714 1.00 98.69 139 ASP A O 1
ATOM 1070 N N . GLN A 1 140 ? 11.482 -2.929 -16.817 1.00 98.69 140 GLN A N 1
ATOM 1071 C CA . GLN A 1 140 ? 11.365 -4.152 -16.019 1.00 98.69 140 GLN A CA 1
ATOM 1072 C C . GLN A 1 140 ? 11.708 -3.921 -14.537 1.00 98.69 140 GLN A C 1
ATOM 1074 O O . GLN A 1 140 ? 10.960 -4.356 -13.657 1.00 98.69 140 GLN A O 1
ATOM 1079 N N . LEU A 1 141 ? 12.799 -3.202 -14.242 1.00 98.62 141 LEU A N 1
ATOM 1080 C CA . LEU A 1 141 ? 13.160 -2.818 -12.872 1.00 98.62 141 LEU A CA 1
ATOM 1081 C C . LEU A 1 141 ? 12.101 -1.896 -12.245 1.00 98.62 141 LEU A C 1
ATOM 1083 O O . LEU A 1 141 ? 11.718 -2.082 -11.091 1.00 98.62 141 LEU A O 1
ATOM 1087 N N . THR A 1 142 ? 11.598 -0.922 -13.008 1.00 98.69 142 THR A N 1
ATOM 1088 C CA . THR A 1 142 ? 10.558 0.011 -12.549 1.00 98.69 142 THR A CA 1
ATOM 1089 C C . THR A 1 142 ? 9.265 -0.731 -12.213 1.00 98.69 142 THR A C 1
ATOM 1091 O O . THR A 1 142 ? 8.680 -0.488 -11.157 1.00 98.69 142 THR A O 1
ATOM 1094 N N . TYR A 1 143 ? 8.853 -1.683 -13.055 1.00 98.75 143 TYR A N 1
ATOM 1095 C CA . TYR A 1 143 ? 7.700 -2.547 -12.809 1.00 98.75 143 TYR A CA 1
ATOM 1096 C C . TYR A 1 143 ? 7.866 -3.379 -11.528 1.00 98.75 143 TYR A C 1
ATOM 1098 O O . TYR A 1 143 ? 6.963 -3.396 -10.693 1.00 98.75 143 TYR A O 1
ATOM 1106 N N . GLN A 1 144 ? 9.030 -4.008 -11.323 1.00 98.75 144 GLN A N 1
ATOM 1107 C CA . GLN A 1 144 ? 9.323 -4.776 -10.104 1.00 98.75 144 GLN A CA 1
ATOM 1108 C C . GLN A 1 144 ? 9.259 -3.899 -8.845 1.00 98.75 144 GLN A C 1
ATOM 1110 O O . GLN A 1 144 ? 8.527 -4.220 -7.911 1.00 98.75 144 GLN A O 1
ATOM 1115 N N . MET A 1 145 ? 9.933 -2.743 -8.845 1.00 98.69 145 MET A N 1
ATOM 1116 C CA . MET A 1 145 ? 9.915 -1.808 -7.712 1.00 98.69 145 MET A CA 1
ATOM 1117 C C . MET A 1 145 ? 8.501 -1.296 -7.385 1.00 98.69 145 MET A C 1
ATOM 1119 O O . MET A 1 145 ? 8.155 -1.144 -6.209 1.00 98.69 145 MET A O 1
ATOM 1123 N N . GLN A 1 146 ? 7.670 -1.042 -8.402 1.00 98.69 146 GLN A N 1
ATOM 1124 C CA . GLN A 1 146 ? 6.271 -0.652 -8.214 1.00 98.69 146 GLN A CA 1
ATOM 1125 C C . GLN A 1 146 ? 5.421 -1.808 -7.669 1.00 98.69 146 GLN A C 1
ATOM 1127 O O . GLN A 1 146 ? 4.630 -1.592 -6.751 1.00 98.69 146 GLN A O 1
ATOM 1132 N N . GLU A 1 147 ? 5.593 -3.028 -8.184 1.00 98.69 147 GLU A N 1
ATOM 1133 C CA . GLU A 1 147 ? 4.858 -4.215 -7.735 1.00 98.69 147 GLU A CA 1
ATOM 1134 C C . GLU A 1 147 ? 5.182 -4.581 -6.281 1.00 98.69 147 GLU A C 1
ATOM 1136 O O . GLU A 1 147 ? 4.261 -4.809 -5.493 1.00 98.69 147 GLU A O 1
ATOM 1141 N N . ASP A 1 148 ? 6.457 -4.565 -5.889 1.00 98.69 148 ASP A N 1
ATOM 1142 C CA . ASP A 1 148 ? 6.869 -4.845 -4.509 1.00 98.69 148 ASP A CA 1
ATOM 1143 C C . ASP A 1 148 ? 6.391 -3.752 -3.542 1.00 98.69 148 ASP A C 1
ATOM 1145 O O . ASP A 1 148 ? 5.864 -4.057 -2.467 1.00 98.69 148 ASP A O 1
ATOM 1149 N N . SER A 1 149 ? 6.454 -2.477 -3.947 1.00 98.69 149 SER A N 1
ATOM 1150 C CA . SER A 1 149 ? 5.882 -1.364 -3.171 1.00 98.69 149 SER A CA 1
ATOM 1151 C C . SER A 1 149 ? 4.366 -1.521 -2.993 1.00 98.69 149 SER A C 1
ATOM 1153 O O . SER A 1 149 ? 3.840 -1.387 -1.886 1.00 98.69 149 SER A O 1
ATOM 1155 N N . ARG A 1 150 ? 3.649 -1.871 -4.070 1.00 98.62 150 ARG A N 1
ATOM 1156 C CA . ARG A 1 150 ? 2.202 -2.139 -4.073 1.00 98.62 150 ARG A CA 1
ATOM 1157 C C . ARG A 1 150 ? 1.843 -3.333 -3.184 1.00 98.62 150 ARG A C 1
ATOM 1159 O O . ARG A 1 150 ? 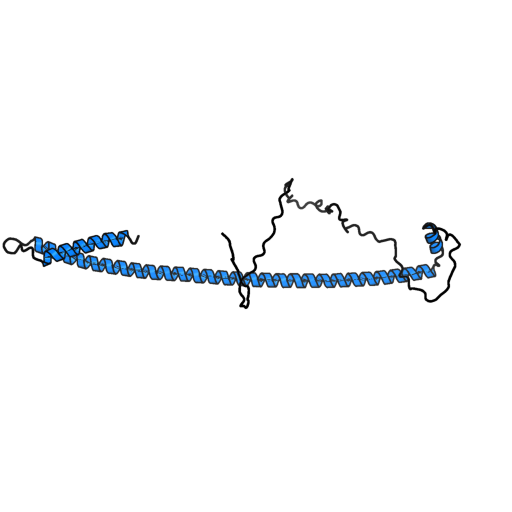0.813 -3.301 -2.508 1.00 98.62 150 ARG A O 1
ATOM 1166 N N . ARG A 1 151 ? 2.683 -4.373 -3.157 1.00 98.75 151 ARG A N 1
ATOM 1167 C CA . ARG A 1 151 ? 2.528 -5.551 -2.292 1.00 98.75 151 ARG A CA 1
ATOM 1168 C C . ARG A 1 151 ? 2.731 -5.199 -0.820 1.00 98.75 151 ARG A C 1
ATOM 1170 O O . ARG A 1 151 ? 1.858 -5.514 -0.016 1.00 98.75 151 ARG A O 1
ATOM 1177 N N . ASN A 1 152 ? 3.803 -4.479 -0.484 1.00 98.75 152 ASN A N 1
ATOM 1178 C CA . ASN A 1 152 ? 4.076 -4.035 0.886 1.00 98.75 152 ASN A CA 1
ATOM 1179 C C . ASN A 1 152 ? 2.954 -3.135 1.433 1.00 98.75 152 ASN A C 1
ATOM 1181 O O . ASN A 1 152 ? 2.486 -3.332 2.553 1.00 98.75 152 ASN A O 1
ATOM 1185 N N . LEU A 1 153 ? 2.461 -2.186 0.628 1.00 98.75 153 LEU A N 1
ATOM 1186 C CA . LEU A 1 153 ? 1.336 -1.327 1.010 1.00 98.75 153 LEU A CA 1
ATOM 1187 C C . LEU A 1 153 ? 0.040 -2.126 1.221 1.00 98.75 153 LEU A C 1
ATOM 1189 O O . LEU A 1 153 ? -0.663 -1.887 2.202 1.00 98.75 153 LEU A O 1
ATOM 1193 N N . ARG A 1 154 ? -0.256 -3.110 0.358 1.00 98.81 154 ARG A N 1
ATOM 1194 C CA . ARG A 1 154 ? -1.410 -4.016 0.514 1.00 98.81 154 ARG A CA 1
ATOM 1195 C C . ARG A 1 154 ? -1.334 -4.823 1.811 1.00 98.81 154 ARG A C 1
ATOM 1197 O O . ARG A 1 154 ? -2.324 -4.897 2.534 1.00 98.81 154 ARG A O 1
ATOM 1204 N N . GLU A 1 155 ? -0.175 -5.406 2.107 1.00 98.69 155 GLU A N 1
ATOM 1205 C CA . GLU A 1 155 ? 0.061 -6.169 3.336 1.00 98.69 155 GLU A CA 1
ATOM 1206 C C . GLU A 1 155 ? -0.109 -5.282 4.578 1.00 98.69 155 GLU A C 1
ATOM 1208 O O . GLU A 1 155 ? -0.846 -5.627 5.502 1.00 98.69 155 GLU A O 1
ATOM 1213 N N . ARG A 1 156 ? 0.487 -4.083 4.570 1.00 98.75 156 ARG A N 1
ATOM 1214 C CA . ARG A 1 156 ? 0.344 -3.106 5.657 1.00 98.75 156 ARG A CA 1
ATOM 1215 C C . ARG A 1 156 ? -1.104 -2.666 5.864 1.00 98.75 156 ARG A C 1
ATOM 1217 O O . ARG A 1 156 ? -1.517 -2.559 7.015 1.00 98.75 156 ARG A O 1
ATOM 1224 N N . ASN A 1 157 ? -1.884 -2.464 4.798 1.00 98.75 157 ASN A N 1
ATOM 1225 C CA . ASN A 1 157 ? -3.312 -2.153 4.921 1.00 98.75 157 ASN A CA 1
ATOM 1226 C C . ASN A 1 157 ? -4.082 -3.328 5.540 1.00 98.75 157 ASN A C 1
ATOM 1228 O O . ASN A 1 157 ? -4.792 -3.134 6.519 1.00 98.75 157 ASN A O 1
ATOM 1232 N N . SER A 1 158 ? -3.859 -4.553 5.050 1.00 98.69 158 SER A N 1
ATOM 1233 C CA . SER A 1 158 ? -4.471 -5.771 5.603 1.00 98.69 158 SER A CA 1
ATOM 1234 C C . SER A 1 158 ? -4.149 -5.961 7.091 1.00 98.69 158 SER A C 1
ATOM 1236 O O . SER A 1 158 ? -5.018 -6.350 7.870 1.00 98.69 158 SER A O 1
ATOM 1238 N N . ASN A 1 159 ? -2.920 -5.645 7.505 1.00 98.75 159 ASN A N 1
ATOM 1239 C CA . ASN A 1 159 ? -2.509 -5.683 8.907 1.00 98.75 159 ASN A CA 1
ATOM 1240 C C . ASN A 1 159 ? -3.209 -4.590 9.736 1.00 98.75 159 ASN A C 1
ATOM 1242 O O . ASN A 1 159 ? -3.670 -4.869 10.841 1.00 98.75 159 ASN A O 1
ATOM 1246 N N . ILE A 1 160 ? -3.348 -3.367 9.211 1.00 98.75 160 ILE A N 1
ATOM 1247 C CA . ILE A 1 160 ? -4.106 -2.282 9.862 1.00 98.75 160 ILE A CA 1
ATOM 1248 C C . ILE A 1 160 ? -5.584 -2.669 10.026 1.00 98.75 160 ILE A C 1
ATOM 1250 O O . ILE A 1 160 ? -6.130 -2.510 11.118 1.00 98.75 160 ILE A O 1
ATOM 1254 N N . ASP A 1 161 ? -6.218 -3.224 8.992 1.00 98.75 161 ASP A N 1
ATOM 1255 C CA . ASP A 1 161 ? -7.621 -3.651 9.027 1.00 98.75 161 ASP A CA 1
ATOM 1256 C C . ASP A 1 161 ? -7.847 -4.812 10.007 1.00 98.75 161 ASP A C 1
ATOM 1258 O O . ASP A 1 161 ? -8.827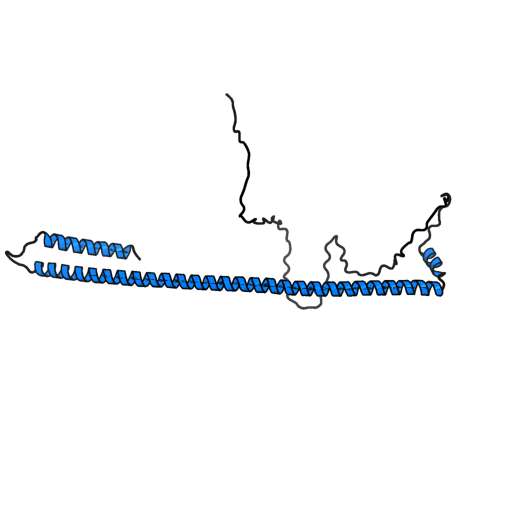 -4.810 10.761 1.00 98.75 161 ASP A O 1
ATOM 1262 N N . PHE A 1 162 ? -6.909 -5.764 10.075 1.00 98.75 162 PHE A N 1
ATOM 1263 C CA . PHE A 1 162 ? -6.900 -6.832 11.077 1.00 98.75 162 PHE A CA 1
ATOM 1264 C C . PHE A 1 162 ? -6.810 -6.275 12.505 1.00 98.75 162 PHE A C 1
ATOM 1266 O O . PHE A 1 162 ? -7.661 -6.585 13.344 1.00 98.75 162 PHE A O 1
ATOM 1273 N N . TRP A 1 163 ? -5.826 -5.415 12.794 1.00 98.75 163 TRP A N 1
ATOM 1274 C CA . TRP A 1 163 ? -5.650 -4.846 14.134 1.00 98.75 163 TRP A CA 1
ATOM 1275 C C . TRP A 1 163 ? -6.816 -3.938 14.534 1.00 98.75 163 TRP A C 1
ATOM 1277 O O . TRP A 1 163 ? -7.284 -4.020 15.670 1.00 98.75 163 TRP A O 1
ATOM 1287 N N . ARG A 1 164 ? -7.359 -3.147 13.601 1.00 98.69 164 ARG A N 1
ATOM 1288 C CA . ARG A 1 164 ? -8.582 -2.357 13.801 1.00 98.69 164 ARG A CA 1
ATOM 1289 C C . ARG A 1 164 ? -9.771 -3.250 14.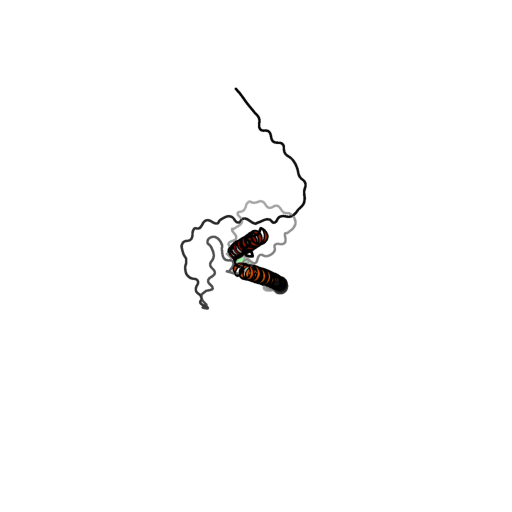152 1.00 98.69 164 ARG A C 1
ATOM 1291 O O . ARG A 1 164 ? -10.474 -2.972 15.122 1.00 98.69 164 ARG A O 1
ATOM 1298 N N . SER A 1 165 ? -9.973 -4.337 13.408 1.00 98.62 165 SER A N 1
ATOM 1299 C CA . SER A 1 165 ? -11.054 -5.299 13.659 1.00 98.62 165 SER A CA 1
ATOM 1300 C C . SER A 1 165 ? -10.906 -5.970 15.025 1.00 98.62 165 SER A C 1
ATOM 1302 O O . SER A 1 165 ? -11.878 -6.058 15.776 1.00 98.62 165 SER A O 1
ATOM 1304 N N . LYS A 1 166 ? -9.680 -6.364 15.394 1.00 98.56 166 LYS A N 1
ATOM 1305 C CA . LYS A 1 166 ? -9.375 -6.966 16.698 1.00 98.56 166 LYS A CA 1
ATOM 1306 C C . LYS A 1 166 ? -9.593 -5.990 17.858 1.00 98.56 166 LYS A C 1
ATOM 1308 O O . LYS A 1 166 ? -10.205 -6.373 18.848 1.00 98.56 166 LYS A O 1
ATOM 1313 N N . LEU A 1 167 ? -9.175 -4.729 17.730 1.00 98.44 167 LEU A N 1
ATOM 1314 C CA . LEU A 1 167 ? -9.426 -3.693 18.742 1.00 98.44 167 LEU A CA 1
ATOM 1315 C C . LEU A 1 167 ? -10.926 -3.407 18.918 1.00 98.44 167 LEU A C 1
ATOM 1317 O O . LEU A 1 167 ? -11.394 -3.284 20.048 1.00 98.44 167 LEU A O 1
ATOM 1321 N N . ILE A 1 168 ? -11.697 -3.361 17.826 1.00 98.25 168 ILE A N 1
ATOM 1322 C CA . ILE A 1 168 ? -13.160 -3.202 17.878 1.00 98.25 168 ILE A CA 1
ATOM 1323 C C . ILE A 1 168 ? -13.825 -4.415 18.551 1.00 98.25 168 ILE A C 1
ATOM 1325 O O . ILE A 1 168 ? -14.760 -4.239 19.332 1.00 98.25 168 ILE A O 1
ATOM 1329 N N . TYR A 1 169 ? -13.348 -5.633 18.280 1.00 98.25 169 TYR A N 1
ATOM 1330 C CA . TYR A 1 169 ? -13.825 -6.855 18.933 1.00 98.25 169 TYR A CA 1
ATOM 1331 C C . TYR A 1 169 ? -13.529 -6.858 20.442 1.00 98.25 169 TYR A C 1
ATOM 1333 O O . TYR A 1 169 ? -14.445 -7.047 21.241 1.00 98.25 169 TYR A O 1
ATOM 1341 N N . GLU A 1 170 ? -12.286 -6.577 20.842 1.00 97.94 170 GLU A N 1
ATOM 1342 C CA . GLU A 1 170 ? -11.869 -6.475 22.248 1.00 97.94 170 GLU A CA 1
ATOM 1343 C C . GLU A 1 170 ? -12.674 -5.415 23.011 1.00 97.94 170 GLU A C 1
ATOM 1345 O O . GLU A 1 170 ? -13.159 -5.677 24.113 1.00 97.94 170 GLU A O 1
ATOM 1350 N N . LEU A 1 171 ? -12.872 -4.234 22.413 1.00 97.44 171 LEU A N 1
ATOM 1351 C CA . LEU A 1 171 ? -13.662 -3.157 23.007 1.00 97.44 171 LEU A CA 1
ATOM 1352 C C . LEU A 1 171 ? -15.126 -3.574 23.205 1.00 97.44 171 LEU A C 1
ATOM 1354 O O . LEU A 1 171 ? -15.666 -3.388 24.294 1.00 97.44 171 LEU A O 1
ATOM 1358 N N . LYS A 1 172 ? -15.756 -4.182 22.190 1.00 96.94 172 LYS A N 1
ATOM 1359 C CA . LYS A 1 172 ? -17.133 -4.696 22.285 1.00 96.94 172 LYS A CA 1
ATOM 1360 C C . LYS A 1 172 ? -17.261 -5.798 23.337 1.00 96.94 172 LYS A C 1
ATOM 1362 O O . LYS A 1 172 ? -18.192 -5.755 24.134 1.00 96.94 172 LYS A O 1
ATOM 1367 N N . SER A 1 173 ? -16.322 -6.743 23.370 1.00 96.06 173 SER A N 1
ATOM 1368 C CA . SER A 1 173 ? -16.283 -7.832 24.354 1.00 96.06 173 SER A CA 1
ATOM 1369 C C . SER A 1 173 ? -16.218 -7.284 25.784 1.00 96.06 173 SER A C 1
ATOM 1371 O O . SER A 1 173 ? -17.082 -7.583 26.610 1.00 96.06 173 SER A O 1
ATOM 1373 N N . ARG A 1 174 ? -15.265 -6.381 26.054 1.00 94.62 174 ARG A N 1
ATOM 1374 C CA . ARG A 1 174 ? -15.125 -5.720 27.361 1.00 94.62 174 ARG A CA 1
ATOM 1375 C C . ARG A 1 174 ? -16.369 -4.917 27.728 1.00 94.62 174 ARG A C 1
ATOM 1377 O O . ARG A 1 174 ? -16.843 -5.050 28.848 1.00 94.62 174 ARG A O 1
ATOM 1384 N N . PHE A 1 175 ? -16.939 -4.157 26.793 1.00 94.81 175 PHE A N 1
ATOM 1385 C CA . PHE A 1 175 ? -18.161 -3.383 27.023 1.00 94.81 175 PHE A CA 1
ATOM 1386 C C . PHE A 1 175 ? -19.360 -4.271 27.392 1.00 94.81 175 PHE A C 1
ATOM 1388 O O . PHE A 1 175 ? -20.037 -3.992 28.378 1.00 94.81 175 PHE A O 1
ATOM 1395 N N . VAL A 1 176 ? -19.580 -5.382 26.677 1.00 95.50 176 VAL A N 1
ATOM 1396 C CA . VAL A 1 176 ? -20.642 -6.356 26.993 1.00 95.50 176 VAL A CA 1
ATOM 1397 C C . VAL A 1 176 ? -20.430 -6.982 28.375 1.00 95.50 176 VAL A C 1
ATOM 1399 O O . VAL A 1 176 ? -21.372 -7.045 29.164 1.00 95.50 176 VAL A O 1
ATOM 1402 N N . VAL A 1 177 ? -19.200 -7.381 28.717 1.00 94.50 177 VAL A N 1
ATOM 1403 C CA . VAL A 1 177 ? -18.867 -7.922 30.049 1.00 94.50 177 VAL A CA 1
ATOM 1404 C C . VAL A 1 177 ? -19.059 -6.872 31.152 1.00 94.50 177 VAL A C 1
ATOM 1406 O O . VAL A 1 177 ? -19.565 -7.197 32.229 1.00 94.50 177 VAL A O 1
ATOM 1409 N N . THR A 1 178 ? -18.700 -5.609 30.908 1.00 92.75 178 THR A N 1
ATOM 1410 C CA . THR A 1 178 ? -18.900 -4.507 31.859 1.00 92.75 178 THR A CA 1
ATOM 1411 C C . THR A 1 178 ? -20.384 -4.208 32.067 1.00 92.75 178 THR A C 1
ATOM 1413 O O . THR A 1 178 ? -20.815 -4.151 33.217 1.00 92.75 178 THR A O 1
ATOM 1416 N N . LEU A 1 179 ? -21.181 -4.095 30.996 1.00 92.94 179 LEU A N 1
ATOM 1417 C CA . LEU A 1 179 ? -22.632 -3.900 31.093 1.00 92.94 179 LEU A CA 1
ATOM 1418 C C . LEU A 1 179 ? -23.318 -5.067 31.809 1.00 92.94 179 LEU A C 1
ATOM 1420 O O . LEU A 1 179 ? -24.101 -4.836 32.724 1.00 92.94 179 LEU A O 1
ATOM 1424 N N . HIS A 1 180 ? -22.999 -6.313 31.450 1.00 93.19 180 HIS A N 1
ATOM 1425 C CA . HIS A 1 180 ? -23.577 -7.494 32.093 1.00 93.19 180 HIS A CA 1
ATOM 1426 C C . HIS A 1 180 ? -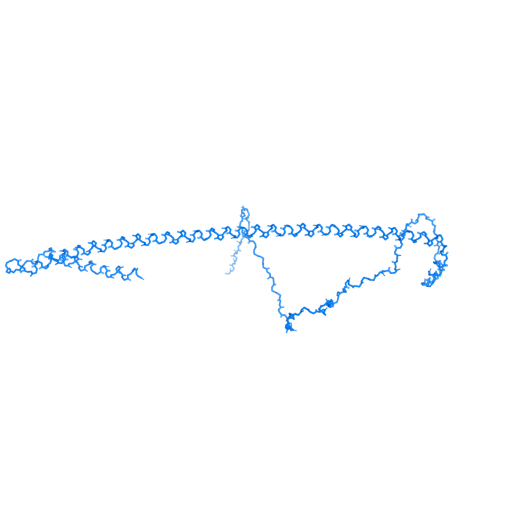23.296 -7.519 33.604 1.00 93.19 180 HIS A C 1
ATOM 1428 O O . HIS A 1 180 ? -24.188 -7.799 34.403 1.00 93.19 180 HIS A O 1
ATOM 1434 N N . ASN A 1 181 ? -22.071 -7.175 34.017 1.00 89.69 181 ASN A N 1
ATOM 1435 C CA . ASN A 1 181 ? -21.737 -7.070 35.436 1.00 89.69 181 ASN A CA 1
ATOM 1436 C C . ASN A 1 181 ? -22.442 -5.892 36.124 1.00 89.69 181 ASN A C 1
ATOM 1438 O O . ASN A 1 181 ? -22.966 -6.083 37.217 1.00 89.69 181 ASN A O 1
ATOM 1442 N N . ALA A 1 182 ? -22.524 -4.721 35.487 1.00 87.12 182 ALA A N 1
ATOM 1443 C CA . ALA A 1 182 ? -23.237 -3.566 36.033 1.00 87.12 182 ALA A CA 1
ATOM 1444 C C . ALA A 1 182 ? -24.738 -3.851 36.228 1.00 87.12 182 ALA A C 1
ATOM 1446 O O . ALA A 1 182 ? -25.269 -3.599 37.306 1.00 87.12 182 ALA A O 1
ATOM 1447 N N . VAL A 1 183 ? -25.401 -4.456 35.235 1.00 90.81 183 VAL A N 1
ATOM 1448 C CA . VAL A 1 183 ? -26.811 -4.878 35.319 1.00 90.81 183 VAL A CA 1
ATOM 1449 C C . VAL A 1 183 ? -27.005 -5.931 36.412 1.00 90.81 183 VAL A C 1
ATOM 1451 O O . VAL A 1 183 ? -27.925 -5.810 37.216 1.00 90.81 183 VAL A O 1
ATOM 1454 N N . ARG A 1 184 ? -26.117 -6.930 36.510 1.00 89.94 184 ARG A N 1
ATOM 1455 C CA . ARG A 1 184 ? -26.173 -7.954 37.567 1.00 89.94 184 ARG A CA 1
ATOM 1456 C C . ARG A 1 184 ? -26.037 -7.350 38.969 1.00 89.94 184 ARG A C 1
ATOM 1458 O O . ARG A 1 184 ? -26.818 -7.698 39.850 1.00 89.94 184 ARG A O 1
ATOM 1465 N N . SER A 1 185 ? -25.094 -6.429 39.171 1.00 85.69 185 SER A N 1
ATOM 1466 C CA . SER A 1 185 ? -24.933 -5.713 40.443 1.00 85.69 185 SER A CA 1
ATOM 1467 C C . SER A 1 185 ? -26.119 -4.794 40.750 1.00 85.69 185 SER A C 1
ATOM 1469 O O . SER A 1 185 ? -26.564 -4.756 41.893 1.00 85.69 185 SER A O 1
ATOM 1471 N N . PHE A 1 186 ? -26.677 -4.108 39.747 1.00 85.88 186 PHE A N 1
ATOM 1472 C CA . PHE A 1 186 ? -27.880 -3.286 39.906 1.00 85.88 186 PHE A CA 1
ATOM 1473 C C . PHE A 1 186 ? -29.085 -4.127 40.349 1.00 85.88 186 PHE A C 1
ATOM 1475 O O . PHE A 1 186 ? -29.744 -3.777 41.324 1.00 85.88 186 PHE A O 1
ATOM 1482 N N . LEU A 1 187 ? -29.334 -5.269 39.696 1.00 90.81 187 LEU A N 1
ATOM 1483 C CA . LEU A 1 187 ? -30.411 -6.194 40.066 1.00 90.81 187 LEU A CA 1
ATOM 1484 C C . LEU A 1 187 ? -30.226 -6.753 41.484 1.00 90.81 187 LEU A C 1
ATOM 1486 O O . LEU A 1 187 ? -31.186 -6.804 42.249 1.00 90.81 187 LEU A O 1
ATOM 1490 N N . GLN A 1 188 ? -28.997 -7.116 41.867 1.00 86.69 188 GLN A N 1
ATOM 1491 C CA . GLN A 1 188 ? -28.703 -7.584 43.224 1.00 86.69 188 GLN A CA 1
ATOM 1492 C C . GLN A 1 188 ? -28.968 -6.494 44.278 1.00 86.69 188 GLN A C 1
ATOM 1494 O O . GLN A 1 188 ? -29.591 -6.777 45.300 1.00 86.69 188 GLN A O 1
ATOM 1499 N N . MET A 1 189 ? -28.561 -5.246 44.019 1.00 83.12 189 MET A N 1
ATOM 1500 C CA . MET A 1 189 ? -28.869 -4.114 44.903 1.00 83.12 189 MET A CA 1
ATOM 1501 C C . MET A 1 189 ? -30.372 -3.819 44.967 1.00 83.12 189 MET A C 1
ATOM 1503 O O . MET A 1 189 ? -30.882 -3.537 46.048 1.00 83.12 189 MET A O 1
ATOM 1507 N N . PHE A 1 190 ? -31.095 -3.928 43.849 1.00 86.50 190 PHE A N 1
ATOM 1508 C CA . PHE A 1 190 ? -32.544 -3.717 43.807 1.00 86.50 190 PHE A CA 1
ATOM 1509 C C . PHE A 1 190 ? -33.299 -4.744 44.666 1.00 86.50 190 PHE A C 1
ATOM 1511 O O . PHE A 1 190 ? -34.195 -4.366 45.416 1.00 86.50 190 PHE A O 1
ATOM 1518 N N . VAL A 1 191 ? -32.890 -6.019 44.640 1.00 89.00 191 VAL A N 1
ATOM 1519 C CA . VAL A 1 191 ? -33.446 -7.064 45.522 1.00 89.00 191 VAL A CA 1
ATOM 1520 C C . VAL A 1 191 ? -33.174 -6.753 47.000 1.00 89.00 191 VAL A C 1
ATOM 1522 O O . VAL A 1 191 ? -34.094 -6.813 47.815 1.00 89.00 191 VAL A O 1
ATOM 1525 N N . CYS A 1 192 ? -31.947 -6.355 47.360 1.00 85.50 192 CYS A N 1
ATOM 1526 C CA . CYS A 1 192 ? -31.625 -5.949 48.734 1.00 85.50 192 CYS A CA 1
ATOM 1527 C C . CYS A 1 192 ? -32.437 -4.723 49.194 1.00 85.50 192 CYS A C 1
ATOM 1529 O O . CYS A 1 192 ? -32.905 -4.680 50.336 1.00 85.50 192 CYS A O 1
ATOM 1531 N N . LEU A 1 193 ? -32.636 -3.740 48.309 1.00 88.19 193 LEU A N 1
ATOM 1532 C CA . LEU A 1 193 ? -33.443 -2.551 48.579 1.00 88.19 193 LEU A CA 1
ATOM 1533 C C . LEU A 1 193 ? -34.921 -2.910 48.775 1.00 88.19 193 LEU A C 1
ATOM 1535 O O . LEU A 1 193 ? -35.516 -2.451 49.746 1.00 88.19 193 LEU A O 1
ATOM 1539 N N . GLN A 1 194 ? -35.494 -3.763 47.919 1.00 90.81 194 GLN A N 1
ATOM 1540 C CA . GLN A 1 194 ? -36.878 -4.226 48.057 1.00 90.81 194 GLN A CA 1
ATOM 1541 C C . GLN A 1 194 ? -37.103 -4.920 49.408 1.00 90.81 194 GLN A C 1
ATOM 1543 O O . GLN A 1 194 ? -37.992 -4.511 50.151 1.00 90.81 194 GLN A O 1
ATOM 1548 N N . ILE A 1 195 ? -36.256 -5.890 49.774 1.00 91.50 195 ILE A N 1
ATOM 1549 C CA . ILE A 1 195 ? -36.338 -6.588 51.071 1.00 91.50 195 ILE A CA 1
ATOM 1550 C C . ILE A 1 195 ? -36.240 -5.588 52.236 1.00 91.50 195 ILE A C 1
ATOM 1552 O O . ILE A 1 195 ? -36.957 -5.702 53.229 1.00 91.50 195 ILE A O 1
ATOM 1556 N N . THR A 1 196 ? -35.387 -4.567 52.116 1.00 89.06 196 THR A N 1
ATOM 1557 C CA . THR A 1 196 ? -35.239 -3.540 53.157 1.00 89.06 196 THR A CA 1
ATOM 1558 C C . THR A 1 196 ? -36.479 -2.649 53.282 1.00 89.06 196 THR A C 1
ATOM 1560 O O . THR A 1 196 ? -36.901 -2.340 54.398 1.00 89.06 196 THR A O 1
ATOM 1563 N N . LEU A 1 197 ? -37.091 -2.261 52.160 1.00 89.62 197 LEU A N 1
ATOM 1564 C CA . LEU A 1 197 ? -38.335 -1.486 52.139 1.00 89.62 197 LEU A CA 1
ATOM 1565 C C . LEU A 1 197 ? -39.519 -2.300 52.681 1.00 89.62 197 LEU A C 1
ATOM 1567 O O . LEU A 1 197 ? -40.307 -1.767 53.458 1.00 89.62 197 LEU A O 1
ATOM 1571 N N . GLU A 1 198 ? -39.609 -3.592 52.356 1.00 92.25 198 GLU A N 1
ATOM 1572 C CA . GLU A 1 198 ? -40.603 -4.510 52.926 1.00 92.25 198 GLU A CA 1
ATOM 1573 C C . GLU A 1 198 ? -40.436 -4.630 54.452 1.00 92.25 198 GLU A C 1
ATOM 1575 O O . GLU A 1 198 ? -41.410 -4.473 55.191 1.00 92.25 198 GLU A O 1
ATOM 1580 N N . CYS A 1 199 ? -39.206 -4.796 54.954 1.00 90.00 199 CYS A N 1
ATOM 1581 C CA . CYS A 1 199 ? -38.913 -4.799 56.393 1.00 90.00 199 CYS A CA 1
ATOM 1582 C C . CYS A 1 199 ? -39.340 -3.502 57.107 1.00 90.00 199 CYS A C 1
ATOM 1584 O O . CYS A 1 199 ? -39.882 -3.564 58.214 1.00 90.00 199 CYS A O 1
ATOM 1586 N N . LEU A 1 200 ? -39.115 -2.333 56.497 1.00 89.06 200 LEU A N 1
ATOM 1587 C CA . LEU A 1 200 ? -39.543 -1.042 57.051 1.00 89.06 200 LEU A CA 1
ATOM 1588 C C . LEU A 1 200 ? -41.074 -0.896 57.030 1.00 89.06 200 LEU A C 1
ATOM 1590 O O . LEU A 1 200 ? -41.669 -0.545 58.047 1.00 89.06 200 LEU A O 1
ATOM 1594 N N . TYR A 1 201 ? -41.724 -1.261 55.925 1.00 90.56 201 TYR A N 1
ATOM 1595 C CA . TYR A 1 201 ? -43.183 -1.242 55.772 1.00 90.56 201 TYR A CA 1
ATOM 1596 C C . TYR A 1 201 ? -43.911 -2.197 56.735 1.00 90.56 201 TYR A C 1
ATOM 1598 O O . TYR A 1 201 ? -45.025 -1.919 57.184 1.00 90.56 201 TYR A O 1
ATOM 1606 N N . HIS A 1 202 ? -43.292 -3.325 57.097 1.00 88.94 202 HIS A N 1
ATOM 1607 C CA . HIS A 1 202 ? -43.821 -4.209 58.137 1.00 88.94 202 HIS A CA 1
ATOM 1608 C C . HIS A 1 202 ? -43.700 -3.613 59.548 1.00 88.94 202 HIS A C 1
ATOM 1610 O O . HIS A 1 202 ? -44.609 -3.820 60.351 1.00 88.94 202 HIS A O 1
ATOM 1616 N N . ARG A 1 203 ? -42.636 -2.849 59.835 1.00 86.56 203 ARG A N 1
ATOM 1617 C CA . ARG A 1 203 ? -42.431 -2.143 61.115 1.00 86.56 203 ARG A CA 1
ATOM 1618 C C . ARG A 1 203 ? -43.361 -0.939 61.284 1.00 86.56 203 ARG A C 1
ATOM 1620 O O . ARG A 1 203 ? -43.935 -0.767 62.351 1.00 86.56 203 ARG A O 1
ATOM 1627 N N . GLU A 1 204 ? -43.598 -0.169 60.221 1.00 86.00 204 GLU A N 1
ATOM 1628 C CA . GLU A 1 204 ? -44.537 0.972 60.209 1.00 86.00 204 GLU A CA 1
ATOM 1629 C C . GLU A 1 204 ? -45.979 0.574 60.601 1.00 86.00 204 GLU A C 1
ATOM 1631 O O . GLU A 1 204 ? -46.753 1.385 61.107 1.00 86.00 204 GLU A O 1
ATOM 1636 N N . LYS A 1 205 ? -46.350 -0.700 60.411 1.00 85.56 205 LYS A N 1
ATOM 1637 C CA . LYS A 1 205 ? -47.668 -1.235 60.786 1.00 85.56 205 LYS A CA 1
ATOM 1638 C C . LYS A 1 205 ? -47.820 -1.568 62.273 1.00 85.56 205 LYS A C 1
ATOM 1640 O O . LYS A 1 205 ? -48.947 -1.845 62.693 1.00 85.56 205 LYS A O 1
ATOM 1645 N N . TRP A 1 206 ? -46.740 -1.587 63.055 1.00 84.56 206 TRP A N 1
ATOM 1646 C CA . TRP A 1 206 ? -46.787 -1.893 64.488 1.00 84.56 206 TRP A CA 1
ATOM 1647 C C . TRP A 1 206 ? -47.457 -0.753 65.270 1.00 84.56 206 TRP A C 1
ATOM 1649 O O . TRP A 1 206 ? -47.397 0.413 64.880 1.00 84.56 206 TRP A O 1
ATOM 1659 N N . LYS A 1 207 ? -48.172 -1.080 66.354 1.00 81.94 207 LYS A N 1
ATOM 1660 C CA . LYS A 1 207 ? -48.985 -0.118 67.119 1.00 81.94 207 LYS A CA 1
ATOM 1661 C C . LYS A 1 207 ? -48.968 -0.432 68.608 1.00 81.94 207 LYS A C 1
ATOM 1663 O O . LYS A 1 207 ? -48.850 -1.584 69.005 1.00 81.94 207 LYS A O 1
ATOM 1668 N N . GLY A 1 208 ? -49.167 0.595 69.432 1.00 80.25 208 GLY A N 1
ATOM 1669 C CA . GLY A 1 208 ? -49.153 0.448 70.885 1.00 80.25 208 GLY A CA 1
ATOM 1670 C C . GLY A 1 208 ? -47.739 0.178 71.397 1.00 80.25 208 GLY A C 1
ATOM 1671 O O . GLY A 1 208 ? -46.810 0.886 71.022 1.00 80.25 208 GLY A O 1
ATOM 1672 N N . ILE A 1 209 ? -47.591 -0.837 72.249 1.00 73.06 209 ILE A N 1
ATOM 1673 C CA . ILE A 1 209 ? -46.321 -1.182 72.912 1.00 73.06 209 ILE A CA 1
ATOM 1674 C C . ILE A 1 209 ? -45.261 -1.652 71.897 1.00 73.06 209 ILE A C 1
ATOM 1676 O O . ILE A 1 209 ? -44.075 -1.405 72.098 1.00 73.06 209 ILE A O 1
ATOM 1680 N N . ASP A 1 210 ? -45.685 -2.250 70.781 1.00 75.50 210 ASP A N 1
ATOM 1681 C CA . ASP A 1 210 ? -44.791 -2.790 69.749 1.00 75.50 210 ASP A CA 1
ATOM 1682 C C . ASP A 1 210 ? -44.212 -1.720 68.798 1.00 75.50 210 ASP A C 1
ATOM 1684 O O . ASP A 1 210 ? -43.356 -2.028 67.971 1.00 75.50 210 ASP A O 1
ATOM 1688 N N . LEU A 1 211 ? -44.643 -0.452 68.890 1.00 80.44 211 LEU A N 1
ATOM 1689 C CA . LEU A 1 211 ? -44.112 0.636 68.058 1.00 80.44 211 LEU A CA 1
ATOM 1690 C C . LEU A 1 211 ? -42.745 1.114 68.588 1.00 80.44 211 LEU A C 1
ATOM 1692 O O . LEU A 1 211 ? -42.644 2.103 69.315 1.00 80.44 211 LEU A O 1
ATOM 1696 N N . VAL A 1 212 ? -41.682 0.390 68.226 1.00 77.31 212 VAL A N 1
ATOM 1697 C CA . VAL A 1 212 ? -40.319 0.615 68.733 1.00 77.31 212 VAL A CA 1
ATOM 1698 C C . VAL A 1 212 ? -39.362 1.057 67.622 1.00 77.31 212 VAL A C 1
ATOM 1700 O O . VAL A 1 212 ? -38.836 0.233 66.874 1.00 77.31 212 VAL A O 1
ATOM 1703 N N . HIS A 1 213 ? -39.046 2.357 67.589 1.00 81.44 213 HIS A N 1
ATOM 1704 C CA . HIS A 1 213 ? -38.007 2.936 66.724 1.00 81.44 213 HIS A CA 1
ATOM 1705 C C . HIS A 1 213 ? -36.590 2.597 67.222 1.00 81.44 213 HIS A C 1
ATOM 1707 O O . HIS A 1 213 ? -35.851 3.452 67.734 1.00 81.44 213 HIS A O 1
ATOM 1713 N N . ASP A 1 214 ? -36.226 1.321 67.108 1.00 84.31 214 ASP A N 1
ATOM 1714 C CA . ASP A 1 214 ? -34.938 0.771 67.525 1.00 84.31 214 ASP A CA 1
ATOM 1715 C C . ASP A 1 214 ? -33.751 1.309 66.694 1.00 84.31 214 ASP A C 1
ATOM 1717 O O . ASP A 1 214 ? -33.878 2.113 65.764 1.00 84.31 214 ASP A O 1
ATOM 1721 N N . ASN A 1 215 ? -32.538 0.885 67.057 1.00 85.00 215 ASN A N 1
ATOM 1722 C CA . ASN A 1 215 ? -31.338 1.244 66.302 1.00 85.00 215 ASN A CA 1
ATOM 1723 C C . ASN A 1 215 ? -31.268 0.524 64.939 1.00 85.00 215 ASN A C 1
ATOM 1725 O O . ASN A 1 215 ? -30.531 0.960 64.060 1.00 85.00 215 ASN A O 1
ATOM 1729 N N . VAL A 1 216 ? -32.005 -0.574 64.740 1.00 85.31 216 VAL A N 1
ATOM 1730 C CA . VAL A 1 216 ? -31.998 -1.330 63.480 1.00 85.31 216 VAL A CA 1
ATOM 1731 C C . VAL A 1 216 ? -32.751 -0.547 62.409 1.00 85.31 216 VAL A C 1
ATOM 1733 O O . VAL A 1 216 ? -32.188 -0.306 61.349 1.00 85.31 216 VAL A O 1
ATOM 1736 N N . GLU A 1 217 ? -33.951 -0.045 62.704 1.00 85.44 217 GLU A N 1
ATOM 1737 C CA . GLU A 1 217 ? -34.749 0.807 61.812 1.00 85.44 217 GLU A CA 1
ATOM 1738 C C . GLU A 1 217 ? -33.951 2.024 61.335 1.00 85.44 217 GLU A C 1
ATOM 1740 O O . GLU A 1 217 ? -33.829 2.270 60.137 1.00 85.44 217 GLU A O 1
ATOM 1745 N N . LYS A 1 218 ? -33.315 2.734 62.274 1.00 86.06 218 LYS A N 1
ATOM 1746 C CA . LYS A 1 218 ? -32.482 3.913 61.990 1.00 86.06 218 LYS A CA 1
ATOM 1747 C C . LYS A 1 218 ? -31.289 3.575 61.093 1.00 86.06 218 LYS A C 1
ATOM 1749 O O . LYS A 1 218 ? -30.938 4.371 60.225 1.00 86.06 218 LYS A O 1
ATOM 1754 N N . ASN A 1 219 ? -30.691 2.393 61.257 1.00 84.00 219 ASN A N 1
ATOM 1755 C CA . ASN A 1 219 ? -29.623 1.919 60.378 1.00 84.00 219 ASN A CA 1
ATOM 1756 C C . ASN A 1 219 ? -30.141 1.462 59.004 1.00 84.00 219 ASN A C 1
ATOM 1758 O O . ASN A 1 219 ? -29.470 1.734 58.013 1.00 84.00 219 ASN A O 1
ATOM 1762 N N . LEU A 1 220 ? -31.324 0.845 58.911 1.00 85.06 220 LEU A N 1
ATOM 1763 C CA . LEU A 1 220 ? -31.951 0.464 57.637 1.00 85.06 220 LEU A CA 1
ATOM 1764 C C . LEU A 1 220 ? -32.353 1.702 56.817 1.00 85.06 220 LEU A C 1
ATOM 1766 O O . LEU A 1 220 ? -32.006 1.783 55.643 1.00 85.06 220 LEU A O 1
ATOM 1770 N N . ILE A 1 221 ? -32.992 2.701 57.440 1.00 85.44 221 ILE A N 1
ATOM 1771 C CA . ILE A 1 221 ? -33.327 3.992 56.809 1.00 85.44 221 ILE A CA 1
ATOM 1772 C C . ILE A 1 221 ? -32.054 4.719 56.351 1.00 85.44 221 ILE A C 1
ATOM 1774 O O . ILE A 1 221 ? -32.000 5.263 55.249 1.00 85.44 221 ILE A O 1
ATOM 1778 N N . LYS A 1 222 ? -30.997 4.712 57.174 1.00 85.00 222 LYS A N 1
ATOM 1779 C CA . LYS A 1 222 ? -29.705 5.295 56.793 1.00 85.00 222 LYS A CA 1
ATOM 1780 C C . LYS A 1 222 ? -29.075 4.556 55.610 1.00 85.00 222 LYS A C 1
ATOM 1782 O O . LYS A 1 222 ? -28.592 5.220 54.698 1.00 85.00 222 LYS A O 1
ATOM 1787 N N . ALA A 1 223 ? -29.091 3.221 55.618 1.00 80.06 223 ALA A N 1
ATOM 1788 C CA . ALA A 1 223 ? -28.530 2.392 54.555 1.00 80.06 223 ALA A CA 1
ATOM 1789 C C . ALA A 1 223 ? -29.227 2.653 53.214 1.00 80.06 223 ALA A C 1
ATOM 1791 O O . ALA A 1 223 ? -28.553 3.037 52.256 1.00 80.06 223 ALA A O 1
ATOM 1792 N N . THR A 1 224 ? -30.563 2.565 53.166 1.00 81.62 224 THR A N 1
ATOM 1793 C CA . THR A 1 224 ? -31.332 2.823 51.936 1.00 81.62 224 THR A CA 1
ATOM 1794 C C . THR A 1 224 ? -31.092 4.229 51.401 1.00 81.62 224 THR A C 1
ATOM 1796 O O . THR A 1 224 ? -30.851 4.380 50.206 1.00 81.62 224 THR A O 1
ATOM 1799 N N . LEU A 1 225 ? -31.056 5.253 52.263 1.00 77.19 225 LEU A N 1
ATOM 1800 C CA . LEU A 1 225 ? -30.746 6.624 51.851 1.00 77.19 225 LEU A CA 1
ATOM 1801 C C . LEU A 1 225 ? -29.322 6.757 51.280 1.00 77.19 225 LEU A C 1
ATOM 1803 O O . LEU A 1 225 ? -29.127 7.440 50.271 1.00 77.19 225 LEU A O 1
ATOM 1807 N N . THR A 1 226 ? -28.322 6.105 51.886 1.00 77.50 226 THR A N 1
ATOM 1808 C CA . THR A 1 226 ? -26.942 6.132 51.370 1.00 77.50 226 THR A CA 1
ATOM 1809 C C . THR A 1 226 ? -26.762 5.350 50.074 1.00 77.50 226 THR A C 1
ATOM 1811 O O . THR A 1 226 ? -25.968 5.764 49.232 1.00 77.50 226 THR A O 1
ATOM 1814 N N . ASP A 1 227 ? -27.504 4.261 49.878 1.00 71.94 227 ASP A N 1
ATOM 1815 C CA . ASP A 1 227 ? -27.433 3.475 48.647 1.00 71.94 227 ASP A CA 1
ATOM 1816 C C . ASP A 1 227 ? -28.138 4.203 47.495 1.00 71.94 227 ASP A C 1
ATOM 1818 O O . ASP A 1 227 ? -27.559 4.327 46.415 1.00 71.94 227 ASP A O 1
ATOM 1822 N N . LEU A 1 228 ? -29.314 4.799 47.735 1.00 70.00 228 LEU A N 1
ATOM 1823 C CA . LEU A 1 228 ? -30.030 5.602 46.734 1.00 70.00 228 LEU A CA 1
ATOM 1824 C C . LEU A 1 228 ? -29.217 6.831 46.287 1.00 70.00 228 LEU A C 1
ATOM 1826 O O . LEU A 1 228 ? -29.162 7.150 45.098 1.00 70.00 228 LEU A O 1
ATOM 1830 N N . THR A 1 229 ? -28.553 7.516 47.226 1.00 66.81 229 THR A N 1
ATOM 1831 C CA . THR A 1 229 ? -27.725 8.695 46.910 1.00 66.81 229 THR A CA 1
ATOM 1832 C C . THR A 1 229 ? -26.431 8.325 46.185 1.00 66.81 229 THR A C 1
ATOM 1834 O O . THR A 1 229 ? -26.115 8.969 45.185 1.00 66.81 229 THR A O 1
ATOM 1837 N N . LYS A 1 230 ? -25.735 7.250 46.593 1.00 70.75 230 LYS A N 1
ATOM 1838 C CA . LYS A 1 230 ? -24.593 6.702 45.835 1.00 70.75 230 LYS A CA 1
ATOM 1839 C C . LYS A 1 230 ? -24.980 6.294 44.419 1.00 70.75 230 LYS A C 1
ATOM 1841 O O . LYS A 1 230 ? -24.251 6.596 43.480 1.00 70.75 230 LYS A O 1
ATOM 1846 N N . GLN A 1 231 ? -26.119 5.624 44.259 1.00 65.69 231 GLN A N 1
ATOM 1847 C CA . GLN A 1 231 ? -26.596 5.154 42.962 1.00 65.69 231 GLN A CA 1
ATOM 1848 C C . GLN A 1 231 ? -26.918 6.329 42.028 1.00 65.69 231 GLN A C 1
ATOM 1850 O O . GLN A 1 231 ? -26.540 6.301 40.859 1.00 65.69 231 GLN A O 1
ATOM 1855 N N . CYS A 1 232 ? -27.507 7.406 42.557 1.00 57.28 232 CYS A N 1
ATOM 1856 C CA . CYS A 1 232 ? -27.708 8.651 41.817 1.00 57.28 232 CYS A CA 1
ATOM 1857 C C . CYS A 1 232 ? -26.371 9.276 41.359 1.00 57.28 232 CYS A C 1
ATOM 1859 O O . CYS A 1 232 ? -26.235 9.642 40.192 1.00 57.28 232 CYS A O 1
ATOM 1861 N N . SER A 1 233 ? -25.349 9.330 42.226 1.00 58.88 233 SER A N 1
ATOM 1862 C CA . SER A 1 233 ? -24.026 9.837 41.827 1.00 58.88 233 SER A CA 1
ATOM 1863 C C . SER A 1 233 ? -23.298 8.926 40.830 1.00 58.88 233 SER A C 1
ATOM 1865 O O . SER A 1 233 ? -22.782 9.419 39.830 1.00 58.88 233 SER A O 1
ATOM 1867 N N . ASP A 1 234 ? -23.282 7.608 41.044 1.00 59.47 234 ASP A N 1
ATOM 1868 C CA . ASP A 1 234 ? -22.553 6.663 40.184 1.00 59.47 234 ASP A CA 1
ATOM 1869 C C . ASP A 1 234 ? -23.170 6.546 38.782 1.00 59.47 234 ASP A C 1
ATOM 1871 O O . ASP A 1 234 ? -22.443 6.303 37.817 1.00 59.47 234 ASP A O 1
ATOM 1875 N N . CYS A 1 235 ? -24.483 6.760 38.643 1.00 54.59 235 CYS A N 1
ATOM 1876 C CA . CYS A 1 235 ? -25.135 6.891 37.340 1.00 54.59 235 CYS A CA 1
ATOM 1877 C C . CYS A 1 235 ? -24.794 8.224 36.652 1.00 54.59 235 CYS A C 1
ATOM 1879 O O . CYS A 1 235 ? -24.485 8.222 35.462 1.00 54.59 235 CYS A O 1
ATOM 1881 N N . CYS A 1 236 ? -24.794 9.348 37.378 1.00 46.16 236 CYS A N 1
ATOM 1882 C CA . CYS A 1 236 ? -24.489 10.666 36.805 1.00 46.16 236 CYS A CA 1
ATOM 1883 C C . CYS A 1 236 ? -23.007 10.868 36.434 1.00 46.16 236 CYS A C 1
ATOM 1885 O O . CYS A 1 236 ? -22.722 11.633 35.519 1.00 46.16 236 CYS A O 1
ATOM 1887 N N . TYR A 1 237 ? -22.063 10.191 37.100 1.00 46.62 237 TYR A N 1
ATOM 1888 C CA . TYR A 1 237 ? -20.618 10.318 36.834 1.00 46.62 237 TYR A CA 1
ATOM 1889 C C . TYR A 1 237 ? -20.034 9.234 35.902 1.00 46.62 237 TYR A C 1
ATOM 1891 O O . TYR A 1 237 ? -18.814 9.150 35.753 1.00 46.62 237 TYR A O 1
ATOM 1899 N N . ARG A 1 238 ? -20.871 8.389 35.279 1.00 47.50 238 ARG A N 1
ATOM 1900 C CA . ARG A 1 238 ? -20.442 7.328 34.337 1.00 47.50 238 ARG A CA 1
ATOM 1901 C C . ARG A 1 238 ? -21.093 7.400 32.947 1.00 47.50 238 ARG A C 1
ATOM 1903 O O . ARG A 1 238 ? -20.909 6.464 32.165 1.00 47.50 238 ARG A O 1
ATOM 1910 N N . SER A 1 239 ? -21.837 8.468 32.654 1.00 39.69 239 SER A N 1
ATOM 1911 C CA . SER A 1 239 ? -22.417 8.752 31.330 1.00 39.69 239 SER A CA 1
ATOM 1912 C C . SER A 1 239 ? -21.657 9.846 30.580 1.00 39.69 239 SER A C 1
ATOM 1914 O O . SER A 1 239 ? -21.983 9.992 29.380 1.00 39.69 239 SER A O 1
#

pLDDT: mean 70.21, std 24.59, range [29.2, 98.81]

Sequence (239 aa):
MLDSLGSCPSTAQEAFLGTAQLAGYCDMKKCCPFLGLAPTSTSKDTYRSHCLPGYCCLSSWRPSLLHKVVSVPPSSDKQFNPTGRLPAIVPALRFSLHARDSTRDWHHENTLQLKGSEASQYRAARLNADAMRLVQDKDQLTYQMQEDSRRNLRERNSNIDFWRSKLIYELKSRFVVTLHNAVRSFLQMFVCLQITLECLYHREKWKGIDLVHDNVEKNLIKATLTDLTKQCSDCCYRS

InterPro domains:
  IPR000435 Tektins [PTHR19960] (95-223)
  IPR048256 Tektin-like [PF03148] (106-222)

Foldseek 3Di:
DDDDDDDDDDDDDDDDDDDDDDDDDDDDDDDDPDDDDDDPDPDDPPPDDDDDPPDDPPPDPDDDPPPPPDDDDDDDDDDDDPDDDDPPCPVVNVVVVVVPQPPVNVVVVVVVVVVVVVVVVVVVVVVVVVVVVVVVVVVVVVVVVVVVVVVVVVVVVVVVVVVVVVVVVVVVVVVVVVVVVVVVVVVVVVVVLVVLVVVLVVLVPDDDPSNDPDPVNVVSVVVSVVVVVVVVVVVVVPD

Organism: Falco tinnunculus (NCBI:txid100819)

Secondary structure (DSSP, 8-state):
-------------------PPP-PPPP--------PPP-----GGG----PPTT---S------S------PPPPS-------S------HHHHHHHHTT--HHHHHHHHHHHHHHHHHHHHHHHHHHHHHHHHHHHHHHHHHHHHHHHHHHHHHHHHHHHHHHHHHHHHHHHHHHHHHHHHHHHHHHHHHHHHHHHHHHHHHHT--GGG----HHHHHHHHHHHHHHHHHHHHHHT--

Radius of gyration: 51.08 Å; chains: 1; bounding box: 114×55×134 Å